Protein AF-A0A525IG00-F1 (afdb_monomer_lite)

Structure (mmCIF, N/CA/C/O backbone):
data_AF-A0A525IG00-F1
#
_entry.id   AF-A0A525IG00-F1
#
loop_
_atom_site.group_PDB
_atom_site.id
_atom_site.type_symbol
_atom_site.label_atom_id
_atom_site.label_alt_id
_atom_site.label_comp_id
_atom_site.label_asym_id
_atom_site.label_entity_id
_atom_site.label_seq_id
_atom_site.pdbx_PDB_ins_code
_atom_site.Cartn_x
_atom_site.Cartn_y
_atom_site.Cartn_z
_atom_site.occupancy
_atom_site.B_iso_or_equiv
_atom_site.auth_seq_id
_atom_site.auth_comp_id
_atom_site.auth_asym_id
_atom_site.auth_atom_id
_atom_site.pdbx_PDB_model_num
ATOM 1 N N . ARG A 1 1 ? 21.709 -0.856 -0.506 1.00 77.81 1 ARG A N 1
ATOM 2 C CA . ARG A 1 1 ? 22.841 -1.807 -0.427 1.00 77.81 1 ARG A CA 1
ATOM 3 C C . ARG A 1 1 ? 22.412 -3.008 0.405 1.00 77.81 1 ARG A C 1
ATOM 5 O O . ARG A 1 1 ? 21.812 -2.797 1.457 1.00 77.81 1 ARG A O 1
ATOM 12 N N . TRP A 1 2 ? 22.664 -4.210 -0.100 1.00 82.62 2 TRP A N 1
ATOM 13 C CA . TRP A 1 2 ? 22.421 -5.471 0.600 1.00 82.62 2 TRP A CA 1
ATOM 14 C C . TRP A 1 2 ? 23.713 -5.940 1.268 1.00 82.62 2 TRP A C 1
ATOM 16 O O . TRP A 1 2 ? 24.804 -5.666 0.761 1.00 82.62 2 TRP A O 1
ATOM 26 N N . VAL A 1 3 ? 23.576 -6.544 2.442 1.00 88.00 3 VAL A N 1
ATOM 27 C CA . VAL A 1 3 ? 24.644 -7.225 3.169 1.00 88.00 3 VAL A CA 1
ATOM 28 C C . VAL A 1 3 ? 24.159 -8.640 3.399 1.00 88.00 3 VAL A C 1
ATOM 30 O O . VAL A 1 3 ? 23.176 -8.841 4.111 1.00 88.00 3 VAL A O 1
ATOM 33 N N . ASP A 1 4 ? 24.854 -9.589 2.792 1.00 90.00 4 ASP A N 1
ATOM 34 C CA . ASP A 1 4 ? 24.492 -10.995 2.841 1.00 90.00 4 ASP A CA 1
ATOM 35 C C . ASP A 1 4 ? 25.505 -11.742 3.711 1.00 90.00 4 ASP A C 1
ATOM 37 O O . ASP A 1 4 ? 26.720 -11.587 3.562 1.00 90.00 4 ASP A O 1
ATOM 41 N N . TRP A 1 5 ? 25.001 -12.530 4.653 1.00 86.62 5 TRP A N 1
ATOM 42 C CA . TRP A 1 5 ? 25.792 -13.378 5.532 1.00 86.62 5 TRP A CA 1
ATOM 43 C C . TRP A 1 5 ? 25.101 -14.734 5.676 1.00 86.62 5 TRP A C 1
ATOM 45 O O . TRP A 1 5 ? 24.142 -14.896 6.434 1.00 86.62 5 TRP A O 1
ATOM 55 N N . GLY A 1 6 ? 25.568 -15.717 4.902 1.00 86.44 6 GLY A N 1
ATOM 56 C CA . GLY A 1 6 ? 24.938 -17.036 4.835 1.00 86.44 6 GLY A CA 1
ATOM 57 C C . GLY A 1 6 ? 23.471 -16.938 4.377 1.00 86.44 6 GLY A C 1
ATOM 58 O O . GLY A 1 6 ? 23.219 -16.344 3.331 1.00 86.44 6 GLY A O 1
ATOM 59 N N . PRO A 1 7 ? 22.491 -17.486 5.124 1.00 86.69 7 PRO A N 1
ATOM 60 C CA . PRO A 1 7 ? 21.072 -17.407 4.764 1.00 86.69 7 PRO A CA 1
ATOM 61 C C . PRO A 1 7 ? 20.426 -16.043 5.076 1.00 86.69 7 PRO A C 1
ATOM 63 O O . PRO A 1 7 ? 19.232 -15.865 4.837 1.00 86.69 7 PRO A O 1
ATOM 66 N N . PHE A 1 8 ? 21.171 -15.090 5.643 1.00 83.44 8 PHE A N 1
ATOM 67 C CA . PHE A 1 8 ? 20.646 -13.787 6.040 1.00 83.44 8 PHE A CA 1
ATOM 68 C C . PHE A 1 8 ? 21.023 -12.716 5.021 1.00 83.44 8 PHE A C 1
ATOM 70 O O . PHE A 1 8 ? 22.202 -12.460 4.804 1.00 83.44 8 PHE A O 1
ATOM 77 N N . ALA A 1 9 ? 20.020 -12.048 4.454 1.00 81.56 9 ALA A N 1
ATOM 78 C CA . ALA A 1 9 ? 20.190 -10.905 3.564 1.00 81.56 9 ALA A CA 1
ATOM 79 C C . ALA A 1 9 ? 19.566 -9.662 4.208 1.00 81.56 9 ALA A C 1
ATOM 81 O O . ALA A 1 9 ? 18.352 -9.596 4.429 1.00 81.56 9 ALA A O 1
ATOM 82 N N . LEU A 1 10 ? 20.393 -8.670 4.540 1.00 82.50 10 LEU A N 1
ATOM 83 C CA . LEU A 1 10 ? 19.970 -7.437 5.198 1.00 82.50 10 LEU A CA 1
ATOM 84 C C . LEU A 1 10 ? 20.096 -6.249 4.251 1.00 82.50 10 LEU A C 1
ATOM 86 O O . LEU A 1 10 ? 21.175 -5.884 3.788 1.00 82.50 10 LEU A O 1
ATOM 90 N N . GLN A 1 11 ? 18.976 -5.577 4.010 1.00 85.50 11 GLN A N 1
ATOM 91 C CA . GLN A 1 11 ? 18.962 -4.334 3.255 1.00 85.50 11 GLN A CA 1
ATOM 92 C C . GLN A 1 11 ? 19.212 -3.153 4.203 1.00 85.50 11 GLN A C 1
ATOM 94 O O . GLN A 1 11 ? 18.344 -2.793 4.997 1.00 85.50 11 GLN A O 1
ATOM 99 N N . LEU A 1 12 ? 20.380 -2.515 4.088 1.00 82.94 12 LEU A N 1
ATOM 100 C CA . LEU A 1 12 ? 20.854 -1.466 5.010 1.00 82.94 12 LEU A CA 1
ATOM 101 C C . LEU A 1 12 ? 19.940 -0.234 5.117 1.00 82.94 12 LEU A C 1
ATOM 103 O O . LEU A 1 12 ? 19.994 0.482 6.109 1.00 82.94 12 LEU A O 1
ATOM 107 N N . SER A 1 13 ? 19.094 0.029 4.121 1.00 81.38 13 SER A N 1
ATOM 108 C CA . SER A 1 13 ? 18.132 1.136 4.174 1.00 81.38 13 SER A CA 1
ATOM 109 C C . SER A 1 13 ? 16.912 0.843 5.059 1.00 81.38 13 SER A C 1
ATOM 111 O O . SER A 1 13 ? 16.229 1.773 5.485 1.00 81.38 13 SER A O 1
ATOM 113 N N . ARG A 1 14 ? 16.617 -0.431 5.351 1.00 83.00 14 ARG A N 1
ATOM 114 C CA . ARG A 1 14 ? 15.398 -0.832 6.070 1.00 83.00 14 ARG A CA 1
ATOM 115 C C . ARG A 1 14 ? 15.391 -0.480 7.559 1.00 83.00 14 ARG A C 1
ATOM 117 O O . ARG A 1 14 ? 14.346 -0.023 8.007 1.00 83.00 14 ARG A O 1
ATOM 124 N N . PRO A 1 15 ? 16.486 -0.622 8.333 1.00 87.38 15 PRO A N 1
ATOM 125 C CA . PRO A 1 15 ? 16.476 -0.266 9.752 1.00 87.38 15 PRO A CA 1
ATOM 126 C C . PRO A 1 15 ? 16.074 1.190 10.005 1.00 87.38 15 PRO A C 1
ATOM 128 O O . PRO A 1 15 ? 15.219 1.447 10.847 1.00 87.38 15 PRO A O 1
ATOM 131 N N . ALA A 1 16 ? 16.622 2.133 9.230 1.00 87.19 16 ALA A N 1
ATOM 132 C CA . ALA A 1 16 ? 16.265 3.548 9.336 1.00 87.19 16 ALA A CA 1
ATOM 133 C C . ALA A 1 16 ? 14.784 3.789 8.998 1.00 87.19 16 ALA A C 1
ATOM 135 O O . ALA A 1 16 ? 14.086 4.505 9.713 1.00 87.19 16 ALA A O 1
ATOM 136 N N . LEU A 1 17 ? 14.285 3.136 7.944 1.00 85.44 17 LEU A N 1
ATOM 137 C CA . LEU A 1 17 ? 12.879 3.206 7.556 1.00 85.44 17 LEU A CA 1
ATOM 138 C C . LEU A 1 17 ? 11.951 2.632 8.643 1.00 85.44 17 LEU A C 1
ATOM 140 O O . LEU A 1 17 ? 10.925 3.231 8.959 1.00 85.44 17 LEU A O 1
ATOM 144 N N . TYR A 1 18 ? 12.315 1.505 9.256 1.00 89.31 18 TYR A N 1
ATOM 145 C CA . TYR A 1 18 ? 11.557 0.911 10.358 1.00 89.31 18 TYR A CA 1
ATOM 146 C C . TYR A 1 18 ? 11.573 1.785 11.608 1.00 89.31 18 TYR A C 1
ATOM 148 O O . TYR A 1 18 ? 10.525 1.952 12.227 1.00 89.31 18 TYR A O 1
ATOM 156 N N . ALA A 1 19 ? 12.714 2.388 11.950 1.00 91.00 19 ALA A N 1
ATOM 157 C CA . ALA A 1 19 ? 12.805 3.332 13.059 1.00 91.00 19 ALA A CA 1
ATOM 158 C C . ALA A 1 19 ? 11.894 4.551 12.837 1.00 91.00 19 ALA A C 1
ATOM 160 O O . ALA A 1 19 ? 11.178 4.951 13.754 1.00 91.00 19 ALA A O 1
ATOM 161 N N . LEU A 1 20 ? 11.853 5.089 11.612 1.00 91.81 20 LEU A N 1
ATOM 162 C CA . LEU A 1 20 ? 10.950 6.182 11.246 1.00 91.81 20 LEU A CA 1
ATOM 163 C C . LEU A 1 20 ? 9.477 5.783 11.415 1.00 91.81 20 LEU A C 1
ATOM 165 O O . LEU A 1 20 ? 8.716 6.516 12.047 1.00 91.81 20 LEU A O 1
ATOM 169 N N . TYR A 1 21 ? 9.069 4.623 10.891 1.00 89.56 21 TYR A N 1
ATOM 170 C CA . TYR A 1 21 ? 7.688 4.149 11.032 1.00 89.56 21 TYR A CA 1
ATOM 171 C C . TYR A 1 21 ? 7.315 3.836 12.481 1.00 89.56 21 TYR A C 1
ATOM 173 O O . TYR A 1 21 ? 6.203 4.148 12.905 1.00 89.56 21 TYR A O 1
ATOM 181 N N . TYR A 1 22 ? 8.241 3.266 13.249 1.00 92.12 22 TYR A N 1
ATOM 182 C CA . TYR A 1 22 ? 8.048 3.012 14.671 1.00 92.12 22 TYR A CA 1
ATOM 183 C C . TYR A 1 22 ? 7.868 4.320 15.447 1.00 92.12 22 TYR A C 1
ATOM 185 O O . TYR A 1 22 ? 6.906 4.456 16.200 1.00 92.12 22 TYR A O 1
ATOM 193 N N . GLY A 1 23 ? 8.726 5.314 15.202 1.00 93.62 23 GLY A N 1
ATOM 194 C CA . GLY A 1 23 ? 8.607 6.646 15.794 1.00 93.62 23 GLY A CA 1
ATOM 195 C C . GLY A 1 23 ? 7.290 7.332 15.429 1.00 93.62 23 GLY A C 1
ATOM 196 O O . GLY A 1 23 ? 6.594 7.832 16.310 1.00 93.62 23 GLY A O 1
ATOM 197 N N . ALA A 1 24 ? 6.887 7.282 14.156 1.00 89.44 24 ALA A N 1
ATOM 198 C CA . ALA A 1 24 ? 5.587 7.795 13.723 1.00 89.44 24 ALA A CA 1
ATOM 199 C C . ALA A 1 24 ? 4.426 7.094 14.453 1.00 89.44 24 ALA A C 1
ATOM 201 O O . ALA A 1 24 ? 3.493 7.756 14.910 1.00 89.44 24 ALA A O 1
ATOM 202 N N . GLY A 1 25 ? 4.510 5.772 14.623 1.00 89.12 25 GLY A N 1
ATOM 203 C CA . GLY A 1 25 ? 3.556 4.987 15.404 1.00 89.12 25 GLY A CA 1
ATOM 204 C C . GLY A 1 25 ? 3.505 5.399 16.877 1.00 89.12 25 GLY A C 1
ATOM 205 O O . GLY A 1 25 ? 2.412 5.557 17.416 1.00 89.12 25 GLY A O 1
ATOM 206 N N . LEU A 1 26 ? 4.656 5.647 17.512 1.00 92.06 26 LEU A N 1
ATOM 207 C CA . LEU A 1 26 ? 4.729 6.154 18.886 1.00 92.06 26 LEU A CA 1
ATOM 208 C C . LEU A 1 26 ? 4.086 7.535 19.022 1.00 92.06 26 LEU A C 1
ATOM 210 O O . LEU A 1 26 ? 3.311 7.746 19.950 1.00 92.06 26 LEU A O 1
ATOM 214 N N . CYS A 1 27 ? 4.352 8.461 18.095 1.00 90.12 27 CYS A N 1
ATOM 215 C CA . CYS A 1 27 ? 3.731 9.787 18.105 1.00 90.12 27 CYS A CA 1
ATOM 216 C C . CYS A 1 27 ? 2.204 9.696 17.986 1.00 90.12 27 CYS A C 1
ATOM 218 O O . CYS A 1 27 ? 1.482 10.360 18.728 1.00 90.12 27 CYS A O 1
ATOM 220 N N . VAL A 1 28 ? 1.706 8.849 17.081 1.00 89.00 28 VAL A N 1
ATOM 221 C CA . VAL A 1 28 ? 0.266 8.600 16.929 1.00 89.00 28 VAL A CA 1
ATOM 222 C C . VAL A 1 28 ? -0.315 7.952 18.191 1.00 89.00 28 VAL A C 1
ATOM 224 O O . VAL A 1 28 ? -1.372 8.369 18.663 1.00 89.00 28 VAL A O 1
ATOM 227 N N . GLY A 1 29 ? 0.384 6.974 18.770 1.00 87.75 29 GLY A N 1
ATOM 228 C CA . GLY A 1 29 ? -0.024 6.289 19.996 1.00 87.75 29 GLY A CA 1
ATOM 229 C C . GLY A 1 29 ? -0.055 7.202 21.224 1.00 87.75 29 GLY A C 1
ATOM 230 O O . GLY A 1 29 ? -0.975 7.092 22.028 1.00 87.75 29 GLY A O 1
ATOM 231 N N . ALA A 1 30 ? 0.891 8.139 21.336 1.00 90.44 30 ALA A N 1
ATOM 232 C CA . ALA A 1 30 ? 0.973 9.097 22.439 1.00 90.44 30 ALA A CA 1
ATOM 233 C C . ALA A 1 30 ? -0.190 10.103 22.447 1.00 90.44 30 ALA A C 1
ATOM 235 O O . ALA A 1 30 ? -0.641 10.507 23.515 1.00 90.44 30 ALA A O 1
ATOM 236 N N . VAL A 1 31 ? -0.693 10.492 21.269 1.00 89.00 31 VAL A N 1
ATOM 237 C CA . VAL A 1 31 ? -1.882 11.358 21.139 1.00 89.00 31 VAL A CA 1
ATOM 238 C C . VAL A 1 31 ? -3.181 10.575 21.381 1.00 89.00 31 VAL A C 1
ATOM 240 O O . VAL A 1 31 ? -4.165 11.148 21.847 1.00 89.00 31 VAL A O 1
ATOM 243 N N . GLY A 1 32 ? -3.181 9.271 21.093 1.00 85.19 32 GLY A N 1
ATOM 244 C CA . GLY A 1 32 ? -4.310 8.364 21.292 1.00 85.19 32 GLY A CA 1
ATOM 245 C C . GLY A 1 32 ? -5.070 8.035 20.003 1.00 85.19 32 GLY A C 1
ATOM 246 O O . GLY A 1 32 ? -5.244 8.865 19.106 1.00 85.19 32 GLY A O 1
ATOM 247 N N . LEU A 1 33 ? -5.551 6.791 19.908 1.00 81.62 33 LEU A N 1
ATOM 248 C CA . LEU A 1 33 ? -6.350 6.325 18.772 1.00 81.62 33 LEU A CA 1
ATOM 249 C C . LEU A 1 33 ? -7.709 7.041 18.753 1.00 81.62 33 LEU A C 1
ATOM 251 O O . LEU A 1 33 ? -8.422 7.059 19.752 1.00 81.62 33 LEU A O 1
ATOM 255 N N . GLY A 1 34 ? -8.066 7.635 17.611 1.00 80.56 34 GLY A N 1
ATOM 256 C CA . GLY A 1 34 ? -9.288 8.437 17.460 1.00 80.56 34 GLY A CA 1
ATOM 257 C C . GLY A 1 34 ? -9.126 9.925 17.796 1.00 80.56 34 GLY A C 1
ATOM 258 O O . GLY A 1 34 ? -10.083 10.683 17.652 1.00 80.56 34 GLY A O 1
ATOM 259 N N . ALA A 1 35 ? -7.926 10.363 18.185 1.00 82.75 35 ALA A N 1
ATOM 260 C CA . ALA A 1 35 ? -7.594 11.766 18.412 1.00 82.75 35 ALA A CA 1
ATOM 261 C C . ALA A 1 35 ? -6.592 12.295 17.368 1.00 82.75 35 ALA A C 1
ATOM 263 O O . ALA A 1 35 ? -6.008 11.546 16.578 1.00 82.75 35 ALA A O 1
ATOM 264 N N . GLY A 1 36 ? -6.416 13.620 17.339 1.00 86.06 36 GLY A N 1
ATOM 265 C CA . GLY A 1 36 ? -5.462 14.298 16.459 1.00 86.06 36 GLY A CA 1
ATOM 266 C C . GLY A 1 36 ? -5.632 13.923 14.984 1.00 86.06 36 GLY A C 1
ATOM 267 O O . GLY A 1 36 ? -6.681 14.157 14.383 1.00 86.06 36 GLY A O 1
ATOM 268 N N . PHE A 1 37 ? -4.583 13.337 14.402 1.00 84.81 37 PHE A N 1
ATOM 269 C CA . PHE A 1 37 ? -4.548 12.927 12.996 1.00 84.81 37 PHE A CA 1
ATOM 270 C C . PHE A 1 37 ? -5.542 11.804 12.656 1.00 84.81 37 PHE A C 1
ATOM 272 O O . PHE A 1 37 ? -6.089 11.786 11.555 1.00 84.81 37 PHE A O 1
ATOM 279 N N . LEU A 1 38 ? -5.810 10.897 13.604 1.00 88.25 38 LEU A N 1
ATOM 280 C CA . LEU A 1 38 ? -6.727 9.765 13.433 1.00 88.25 38 LEU A CA 1
ATOM 281 C C . LEU A 1 38 ? -8.157 10.075 13.888 1.00 88.25 38 LEU A C 1
ATOM 283 O O . LEU A 1 38 ? -8.959 9.158 14.042 1.00 88.25 38 LEU A O 1
ATOM 287 N N . ASN A 1 39 ? -8.492 11.346 14.113 1.00 89.50 39 ASN A N 1
ATOM 288 C CA . ASN A 1 39 ? -9.848 11.732 14.472 1.00 89.50 39 ASN A CA 1
ATOM 289 C C . ASN A 1 39 ? -10.811 11.535 13.276 1.00 89.50 39 ASN A C 1
ATOM 291 O O . ASN A 1 39 ? -10.632 12.201 12.248 1.00 89.50 39 ASN A O 1
ATOM 295 N N . PRO A 1 40 ? -11.862 10.695 13.396 1.00 87.44 40 PRO A N 1
ATOM 296 C CA . PRO A 1 40 ? -12.860 10.485 12.341 1.00 87.44 40 PRO A CA 1
ATOM 297 C C . PRO A 1 40 ? -13.623 11.748 11.917 1.00 87.44 40 PRO A C 1
ATOM 299 O O . PRO A 1 40 ? -14.099 11.831 10.783 1.00 87.44 40 PRO A O 1
ATOM 302 N N . THR A 1 41 ? -13.740 12.738 12.807 1.00 87.94 41 THR A N 1
ATOM 303 C CA . THR A 1 41 ? -14.369 14.041 12.528 1.00 87.94 41 THR A CA 1
ATOM 304 C C . THR A 1 41 ? -13.346 15.134 12.209 1.00 87.94 41 THR A C 1
ATOM 306 O O . THR A 1 41 ? -13.706 16.291 12.022 1.00 87.94 41 THR A O 1
ATOM 309 N N . GLY A 1 42 ? -12.058 14.787 12.128 1.00 88.25 42 GLY A N 1
ATOM 310 C CA . GLY A 1 42 ? -10.983 15.731 11.850 1.00 88.25 42 GLY A CA 1
ATOM 311 C C . GLY A 1 42 ? -10.847 16.102 10.368 1.00 88.25 42 GLY A C 1
ATOM 312 O O . GLY A 1 42 ? -11.309 15.405 9.461 1.00 88.25 42 GLY A O 1
ATOM 313 N N . ARG A 1 43 ? -10.078 17.169 10.107 1.00 87.75 43 ARG A N 1
ATOM 314 C CA . ARG A 1 43 ? -9.791 17.691 8.751 1.00 87.75 43 ARG A CA 1
ATOM 315 C C . ARG A 1 43 ? -9.196 16.642 7.807 1.00 87.75 43 ARG A C 1
ATOM 317 O O . ARG A 1 43 ? -9.321 16.768 6.589 1.00 87.75 43 ARG A O 1
ATOM 324 N N . PHE A 1 44 ? -8.506 15.637 8.351 1.00 88.88 44 PHE A N 1
ATOM 325 C CA . PHE A 1 44 ? -7.914 14.559 7.567 1.00 88.88 44 PHE A CA 1
ATOM 326 C C . PHE A 1 44 ? -8.985 13.651 6.946 1.00 88.88 44 PHE A C 1
ATOM 328 O O . PHE A 1 44 ? -8.895 13.354 5.756 1.00 88.88 44 PHE A O 1
ATOM 335 N N . ALA A 1 45 ? -10.029 13.291 7.699 1.00 90.31 45 ALA A N 1
ATOM 336 C CA . ALA A 1 45 ? -11.166 12.509 7.209 1.00 90.31 45 ALA A CA 1
ATOM 337 C C . ALA A 1 45 ? -12.076 13.329 6.275 1.00 90.31 45 ALA A C 1
ATOM 339 O O . ALA A 1 45 ? -12.568 12.828 5.266 1.00 90.31 45 ALA A O 1
ATOM 340 N N . GLU A 1 46 ? -12.274 14.621 6.550 1.00 90.75 46 GLU A N 1
ATOM 341 C CA . GLU A 1 46 ? -13.075 15.500 5.683 1.00 90.75 46 GLU A CA 1
ATOM 342 C C . GLU A 1 46 ? -12.467 15.667 4.284 1.00 90.75 46 GLU A C 1
ATOM 344 O O . GLU A 1 46 ? -13.180 15.723 3.279 1.00 90.75 46 GLU A O 1
ATOM 349 N N . ARG A 1 47 ? -11.133 15.711 4.201 1.00 93.06 47 ARG A N 1
ATOM 350 C CA . ARG A 1 47 ? -10.384 15.900 2.951 1.00 93.06 47 ARG A CA 1
ATOM 351 C C . ARG A 1 47 ? -10.111 14.599 2.196 1.00 93.06 47 ARG A C 1
ATOM 353 O O . ARG A 1 47 ? -9.271 14.607 1.298 1.00 93.06 47 ARG A O 1
ATOM 360 N N . TRP A 1 48 ? -10.832 13.516 2.489 1.00 94.00 48 TRP A N 1
ATOM 361 C CA . TRP A 1 48 ? -10.645 12.212 1.841 1.00 94.00 48 TRP A CA 1
ATOM 362 C C . TRP A 1 48 ? -10.619 12.285 0.312 1.00 94.00 48 TRP A C 1
ATOM 364 O O . TRP A 1 48 ? -9.774 11.649 -0.308 1.00 94.00 48 TRP A O 1
ATOM 374 N N . LYS A 1 49 ? -11.459 13.130 -0.306 1.00 95.88 49 LYS A N 1
ATOM 375 C CA . LYS A 1 49 ? -11.464 13.326 -1.767 1.00 95.88 49 LYS A CA 1
ATOM 376 C C . LYS A 1 49 ? -10.124 13.837 -2.287 1.00 95.88 49 LYS A C 1
ATOM 378 O O . LYS A 1 49 ? -9.663 13.380 -3.324 1.00 95.88 49 LYS A O 1
ATOM 383 N N . ARG A 1 50 ? -9.499 14.780 -1.570 1.00 95.62 50 ARG A N 1
ATOM 384 C CA . ARG A 1 50 ? -8.190 15.329 -1.948 1.00 95.62 50 ARG A CA 1
ATOM 385 C C . ARG A 1 50 ? -7.113 14.264 -1.809 1.00 95.62 50 ARG A C 1
ATOM 387 O O . ARG A 1 50 ? -6.334 14.103 -2.732 1.00 95.62 50 ARG A O 1
ATOM 394 N N . TRP A 1 51 ? -7.118 13.499 -0.718 1.0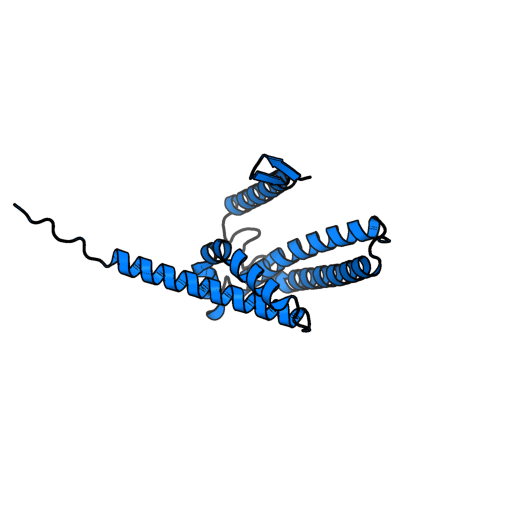0 95.00 51 TRP A N 1
ATOM 395 C CA . TRP A 1 51 ? -6.156 12.411 -0.527 1.00 95.00 51 TRP A CA 1
ATOM 396 C C . TRP A 1 51 ? -6.312 11.294 -1.559 1.00 95.00 51 TRP A C 1
ATOM 398 O O . TRP A 1 51 ? -5.311 10.835 -2.097 1.00 95.00 51 TRP A O 1
ATOM 408 N N . MET A 1 52 ? -7.547 10.912 -1.898 1.00 96.06 52 MET A N 1
ATOM 409 C CA . MET A 1 52 ? -7.827 9.986 -3.000 1.00 96.06 52 MET A CA 1
ATOM 410 C C . MET A 1 52 ? -7.339 10.538 -4.336 1.00 96.06 52 MET A C 1
ATOM 412 O O . MET A 1 52 ? -6.644 9.834 -5.056 1.00 96.06 52 MET A O 1
ATOM 416 N N . ALA A 1 53 ? -7.636 11.803 -4.646 1.00 96.38 53 ALA A N 1
ATOM 417 C CA . ALA A 1 53 ? -7.162 12.432 -5.873 1.00 96.38 53 ALA A CA 1
ATOM 418 C C . ALA A 1 53 ? -5.628 12.455 -5.933 1.00 96.38 53 ALA A C 1
ATOM 420 O O . ALA A 1 53 ? -5.058 12.075 -6.949 1.00 96.38 53 ALA A O 1
ATOM 421 N N . THR A 1 54 ? -4.947 12.823 -4.844 1.00 95.94 54 THR A N 1
ATOM 422 C CA . THR A 1 54 ? -3.481 12.785 -4.762 1.00 95.94 54 THR A CA 1
ATOM 423 C C . THR A 1 54 ? -2.943 11.366 -4.939 1.00 95.94 54 THR A C 1
ATOM 425 O O . THR A 1 54 ? -1.977 11.192 -5.677 1.00 95.94 54 THR A O 1
ATOM 428 N N . ALA A 1 55 ? -3.573 10.356 -4.332 1.00 96.31 55 ALA A N 1
ATOM 429 C CA . ALA A 1 55 ? -3.193 8.955 -4.500 1.00 96.31 55 ALA A CA 1
ATOM 430 C C . ALA A 1 55 ? -3.324 8.499 -5.957 1.00 96.31 55 ALA A C 1
ATOM 432 O O . ALA A 1 55 ? -2.370 7.980 -6.535 1.00 96.31 55 ALA A O 1
ATOM 433 N N . THR A 1 56 ? -4.476 8.756 -6.579 1.00 96.19 56 THR A N 1
ATOM 434 C CA . THR A 1 56 ? -4.732 8.399 -7.977 1.00 96.19 56 THR A CA 1
ATOM 435 C C . THR A 1 56 ? -3.789 9.133 -8.926 1.00 96.19 56 THR A C 1
ATOM 437 O O . THR A 1 56 ? -3.188 8.495 -9.784 1.00 96.19 56 THR A O 1
ATOM 440 N N . LEU A 1 57 ? -3.602 10.445 -8.762 1.00 97.31 57 LEU A N 1
ATOM 441 C CA . LEU A 1 57 ? -2.716 11.238 -9.618 1.00 97.31 57 LEU A CA 1
ATOM 442 C C . LEU A 1 57 ? -1.256 10.799 -9.486 1.00 97.31 57 LEU A C 1
ATOM 444 O O . LEU A 1 57 ? -0.573 10.663 -10.499 1.00 97.31 57 LEU A O 1
ATOM 448 N N . SER A 1 58 ? -0.789 10.528 -8.265 1.00 96.94 58 SER A N 1
ATOM 449 C CA . SER A 1 58 ? 0.583 10.059 -8.031 1.00 96.94 58 SER A CA 1
ATOM 450 C C . SER A 1 58 ? 0.792 8.670 -8.630 1.00 96.94 58 SER A C 1
ATOM 452 O O . SER A 1 58 ? 1.813 8.425 -9.266 1.00 96.94 58 SER A O 1
ATOM 454 N N . PHE A 1 59 ? -0.196 7.781 -8.499 1.00 95.69 59 PHE A N 1
ATOM 455 C CA . PHE A 1 59 ? -0.149 6.445 -9.086 1.00 95.69 59 PHE A CA 1
ATOM 456 C C . PHE A 1 59 ? -0.157 6.475 -10.620 1.00 95.69 59 PHE A C 1
ATOM 458 O O . PHE A 1 59 ? 0.666 5.813 -11.245 1.00 95.69 59 PHE A O 1
ATOM 465 N N . VAL A 1 60 ? -1.026 7.281 -11.241 1.00 96.25 60 VAL A N 1
ATOM 466 C CA . VAL A 1 60 ? -1.057 7.455 -12.706 1.00 96.25 60 VAL A CA 1
ATOM 467 C C . VAL A 1 60 ? 0.245 8.077 -13.213 1.00 96.25 60 VAL A C 1
ATOM 469 O O . VAL A 1 60 ? 0.787 7.622 -14.217 1.00 96.25 60 VAL A O 1
ATOM 472 N N . SER A 1 61 ? 0.784 9.067 -12.495 1.00 96.56 61 SER A N 1
ATOM 473 C CA . SER A 1 61 ? 2.083 9.671 -12.819 1.00 96.56 61 SER A CA 1
ATOM 474 C C . SER A 1 61 ? 3.204 8.635 -12.767 1.00 96.56 61 SER A C 1
ATOM 476 O O . SER A 1 61 ? 4.002 8.546 -13.697 1.00 96.56 61 SER A O 1
ATOM 478 N N . TRP A 1 62 ? 3.232 7.805 -11.720 1.00 97.50 62 TRP A N 1
ATOM 479 C CA . TRP A 1 62 ? 4.192 6.713 -11.605 1.00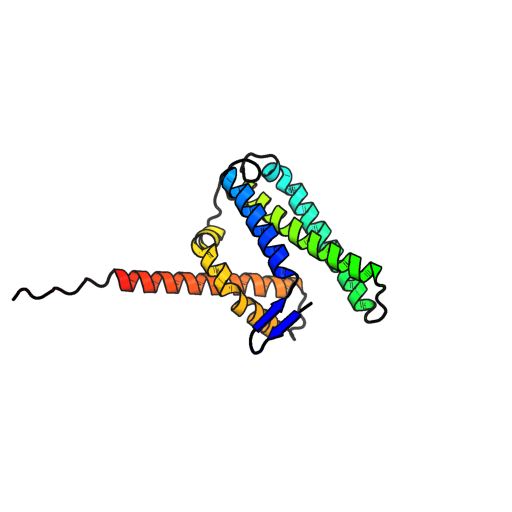 97.50 62 TRP A CA 1
ATOM 480 C C . TRP A 1 62 ? 4.041 5.691 -12.738 1.00 97.50 62 TRP A C 1
ATOM 482 O O . TRP A 1 62 ? 5.044 5.323 -13.338 1.00 97.50 62 TRP A O 1
ATOM 492 N N . LEU A 1 63 ? 2.816 5.286 -13.098 1.00 94.94 63 LEU A N 1
ATOM 493 C CA . LEU A 1 63 ? 2.583 4.381 -14.230 1.00 94.94 63 LEU A CA 1
ATOM 494 C C . LEU A 1 63 ? 3.116 4.956 -15.548 1.00 94.94 63 LEU A C 1
ATOM 496 O O . LEU A 1 63 ? 3.755 4.236 -16.312 1.00 94.94 63 LEU A O 1
ATOM 500 N N . GLY A 1 64 ? 2.883 6.246 -15.803 1.00 95.81 64 GLY A N 1
ATOM 501 C CA . GLY A 1 64 ? 3.399 6.926 -16.992 1.00 95.81 64 GLY A CA 1
ATOM 502 C C . GLY A 1 64 ? 4.928 6.975 -17.021 1.00 95.81 64 GLY A C 1
ATOM 503 O O . GLY A 1 64 ? 5.536 6.630 -18.033 1.00 95.81 64 GLY A O 1
ATOM 504 N N . LEU A 1 65 ? 5.554 7.339 -15.898 1.00 96.75 65 LEU A N 1
ATOM 505 C CA . LEU A 1 65 ? 7.014 7.389 -15.768 1.00 96.75 65 LEU A CA 1
ATOM 506 C C . LEU A 1 65 ? 7.654 5.999 -15.876 1.00 96.75 65 LEU A C 1
ATOM 508 O O . LEU A 1 65 ? 8.673 5.850 -16.545 1.00 96.75 65 LEU A O 1
ATOM 512 N N . MET A 1 66 ? 7.041 4.974 -15.281 1.00 95.88 66 MET A N 1
ATOM 513 C CA . MET A 1 66 ? 7.476 3.584 -15.434 1.00 95.88 66 MET A CA 1
ATOM 514 C C . MET A 1 66 ? 7.354 3.119 -16.881 1.00 95.88 66 MET A C 1
ATOM 516 O O . MET A 1 66 ? 8.275 2.491 -17.390 1.00 95.88 66 MET A O 1
ATOM 520 N N . GLY A 1 67 ? 6.252 3.445 -17.561 1.00 94.94 67 GLY A N 1
ATOM 521 C CA . GLY A 1 67 ? 6.081 3.141 -18.981 1.00 94.94 67 GLY A CA 1
ATOM 522 C C . GLY A 1 67 ? 7.167 3.787 -19.843 1.00 94.94 67 GLY A C 1
ATOM 523 O O . GLY A 1 67 ? 7.739 3.123 -20.705 1.00 94.94 67 GLY A O 1
ATOM 524 N N . LEU A 1 68 ? 7.510 5.048 -19.558 1.00 95.38 68 LEU A N 1
ATOM 525 C CA . LEU A 1 68 ? 8.619 5.744 -20.211 1.00 95.38 68 LEU A CA 1
ATOM 526 C C . LEU A 1 68 ? 9.965 5.063 -19.929 1.00 95.38 68 LEU A C 1
ATOM 528 O O . LEU A 1 68 ? 10.726 4.824 -20.859 1.00 95.38 68 LEU A O 1
ATOM 532 N N . MET A 1 69 ? 10.252 4.716 -18.673 1.00 95.56 69 MET A N 1
ATOM 533 C CA . MET A 1 69 ? 11.495 4.038 -18.293 1.00 95.56 69 MET A CA 1
ATOM 534 C C . MET A 1 69 ? 11.631 2.667 -18.966 1.00 95.56 69 MET A C 1
ATOM 536 O O . MET A 1 69 ? 12.690 2.342 -19.491 1.00 95.56 69 MET A O 1
ATOM 540 N N . VAL A 1 70 ? 10.552 1.881 -19.019 1.00 94.94 70 VAL A N 1
ATOM 541 C CA . VAL A 1 70 ? 10.533 0.593 -19.731 1.00 94.94 70 VAL A CA 1
ATOM 542 C C . VAL A 1 70 ? 10.772 0.788 -21.229 1.00 94.94 70 VAL A C 1
ATOM 544 O O . VAL A 1 70 ? 11.499 0.005 -21.832 1.00 94.94 70 VAL A O 1
ATOM 547 N N . HIS A 1 71 ? 10.196 1.833 -21.830 1.00 95.12 71 HIS A N 1
ATOM 548 C CA . HIS A 1 71 ? 10.398 2.141 -23.245 1.00 95.12 71 HIS A CA 1
ATOM 549 C C . HIS A 1 71 ? 11.840 2.569 -23.564 1.00 95.12 71 HIS A C 1
ATOM 551 O O . HIS A 1 71 ? 12.382 2.171 -24.591 1.00 95.12 71 HIS A O 1
ATOM 557 N N . LEU A 1 72 ? 12.462 3.363 -22.687 1.00 94.56 72 LEU A N 1
ATOM 558 C CA . LEU A 1 72 ? 13.845 3.826 -22.841 1.00 94.56 72 LEU A CA 1
ATOM 559 C C . LEU A 1 72 ? 14.879 2.732 -22.521 1.00 94.56 72 LEU A C 1
ATOM 561 O O . LEU A 1 72 ? 15.985 2.763 -23.060 1.00 94.56 72 LEU A O 1
ATOM 565 N N . GLY A 1 73 ? 14.541 1.774 -21.652 1.00 94.56 73 GLY A N 1
ATOM 566 C CA . GLY A 1 73 ? 15.430 0.682 -21.255 1.00 94.56 73 GLY A CA 1
ATOM 567 C C . GLY A 1 73 ? 16.754 1.195 -20.681 1.00 94.56 73 GLY A C 1
ATOM 568 O O . GLY A 1 73 ? 16.778 2.132 -19.882 1.00 94.56 73 GLY A O 1
ATOM 569 N N . GLU A 1 74 ? 17.866 0.615 -21.137 1.00 92.50 74 GLU A N 1
ATOM 570 C CA . GLU A 1 74 ? 19.233 0.995 -20.737 1.00 92.50 74 GLU A CA 1
ATOM 571 C C . GLU A 1 74 ? 19.584 2.460 -21.059 1.00 92.50 74 GLU A C 1
ATOM 573 O O . GLU A 1 74 ? 20.490 3.031 -20.457 1.00 92.50 74 GLU A O 1
ATOM 578 N N . ALA A 1 75 ? 18.858 3.108 -21.980 1.00 93.81 75 ALA A N 1
ATOM 579 C CA . ALA A 1 75 ? 19.070 4.513 -22.326 1.00 93.81 75 ALA A CA 1
ATOM 580 C C . ALA A 1 75 ? 18.378 5.492 -21.358 1.00 93.81 75 ALA A C 1
ATOM 582 O O . ALA A 1 75 ? 18.379 6.699 -21.607 1.00 93.81 75 ALA A O 1
ATOM 583 N N . THR A 1 76 ? 17.764 5.003 -20.274 1.00 93.88 76 THR A N 1
ATOM 584 C CA . THR A 1 76 ? 17.045 5.842 -19.306 1.00 93.88 76 THR A CA 1
ATOM 585 C C . THR A 1 76 ? 17.993 6.845 -18.634 1.00 93.88 76 THR A C 1
ATOM 587 O O . THR A 1 76 ? 18.901 6.447 -17.902 1.00 93.88 76 THR A O 1
ATOM 590 N N . PRO A 1 77 ? 17.766 8.163 -18.789 1.00 95.38 77 PRO A N 1
ATOM 591 C CA . PRO A 1 77 ? 18.547 9.170 -18.086 1.00 95.38 77 PRO A CA 1
ATOM 592 C C . PRO A 1 77 ? 18.324 9.091 -16.571 1.00 95.38 77 PRO A C 1
ATOM 594 O O . PRO A 1 77 ? 17.193 8.917 -16.113 1.00 95.38 77 PRO A O 1
ATOM 597 N N . TRP A 1 78 ? 19.373 9.319 -15.775 1.00 95.62 78 TRP A N 1
ATOM 598 C CA . TRP A 1 78 ? 19.275 9.284 -14.308 1.00 95.62 78 TRP A CA 1
ATOM 599 C C . TRP A 1 78 ? 18.151 10.164 -13.713 1.00 95.62 78 TRP A C 1
ATOM 601 O O . TRP A 1 78 ? 17.551 9.727 -12.728 1.00 95.62 78 TRP A O 1
ATOM 611 N N . PRO A 1 79 ? 17.779 11.345 -14.273 1.00 96.62 79 PRO A N 1
ATOM 612 C CA . PRO A 1 79 ? 16.666 12.125 -13.732 1.00 96.62 79 PRO A CA 1
ATOM 613 C C . PRO A 1 79 ? 15.316 11.423 -13.896 1.00 96.62 79 PRO A C 1
ATOM 615 O O . PRO A 1 79 ? 14.442 11.584 -13.049 1.00 96.62 79 PRO A O 1
ATOM 618 N N . VAL A 1 80 ? 15.142 10.632 -14.961 1.00 95.12 80 VAL A N 1
ATOM 619 C CA . VAL A 1 80 ? 13.918 9.853 -15.198 1.00 95.12 80 VAL A CA 1
ATOM 620 C C . VAL A 1 80 ? 13.825 8.719 -14.184 1.00 95.12 80 VAL A C 1
ATOM 622 O O . VAL A 1 80 ? 12.776 8.555 -13.567 1.00 95.12 80 VAL A O 1
ATOM 625 N N . ALA A 1 81 ? 14.926 8.001 -13.943 1.00 95.00 81 ALA A N 1
ATOM 626 C CA . ALA A 1 81 ? 14.982 6.964 -12.912 1.00 95.00 81 ALA A CA 1
ATOM 627 C C . ALA A 1 81 ? 14.673 7.535 -11.513 1.00 95.00 81 ALA A C 1
ATOM 629 O O . ALA A 1 81 ? 13.842 6.997 -10.784 1.00 95.00 81 ALA A O 1
ATOM 630 N N . LEU A 1 82 ? 15.253 8.691 -11.168 1.00 96.19 82 LEU A N 1
ATOM 631 C CA . LEU A 1 82 ? 14.954 9.368 -9.904 1.00 96.19 82 LEU A CA 1
ATOM 632 C C . LEU A 1 82 ? 13.481 9.800 -9.810 1.00 96.19 82 LEU A C 1
ATOM 634 O O . LEU A 1 82 ? 12.860 9.657 -8.756 1.00 96.19 82 LEU A O 1
ATOM 638 N N . ALA A 1 83 ? 12.912 10.327 -10.897 1.00 96.81 83 ALA A N 1
ATOM 639 C CA . ALA A 1 83 ? 11.508 10.727 -10.941 1.00 96.81 83 ALA A CA 1
ATOM 640 C C . ALA A 1 83 ? 10.568 9.526 -10.770 1.00 96.81 83 ALA A C 1
ATOM 642 O O . ALA A 1 83 ? 9.563 9.638 -10.067 1.00 96.81 83 ALA A O 1
ATOM 643 N N . VAL A 1 84 ? 10.907 8.379 -11.362 1.00 97.25 84 VAL A N 1
ATOM 644 C CA . VAL A 1 84 ? 10.201 7.109 -11.170 1.00 97.25 84 VAL A CA 1
ATOM 645 C C . VAL A 1 84 ? 10.193 6.708 -9.694 1.00 97.25 84 VAL A C 1
ATOM 647 O O . VAL A 1 84 ? 9.117 6.480 -9.135 1.00 97.25 84 VAL A O 1
ATOM 650 N N . ASP A 1 85 ? 11.359 6.670 -9.049 1.00 94.75 85 ASP A N 1
ATOM 651 C CA . ASP A 1 85 ? 11.483 6.259 -7.646 1.00 94.75 85 ASP A CA 1
ATOM 652 C C . ASP A 1 85 ? 10.737 7.216 -6.703 1.00 94.75 85 ASP A C 1
ATOM 654 O O . ASP A 1 85 ? 10.026 6.790 -5.785 1.00 94.75 85 ASP A O 1
ATOM 658 N N . ALA A 1 86 ? 10.838 8.523 -6.955 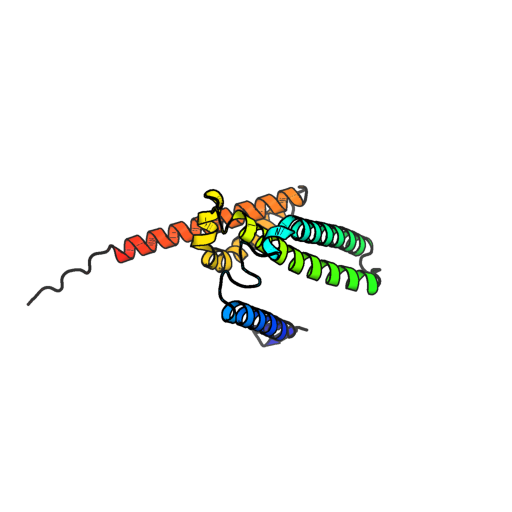1.00 96.12 86 ALA A N 1
ATOM 659 C CA . ALA A 1 86 ? 10.126 9.540 -6.190 1.00 96.12 86 ALA A CA 1
ATOM 660 C C . ALA A 1 86 ? 8.604 9.437 -6.378 1.00 96.12 86 ALA A C 1
ATOM 662 O O . ALA A 1 86 ? 7.853 9.491 -5.399 1.00 96.12 86 ALA A O 1
ATOM 663 N N . ALA A 1 87 ? 8.137 9.246 -7.616 1.00 96.94 87 ALA A N 1
ATOM 664 C CA . ALA A 1 87 ? 6.722 9.053 -7.912 1.00 96.94 87 ALA A CA 1
ATOM 665 C C . ALA A 1 87 ? 6.186 7.766 -7.273 1.00 96.94 87 ALA A C 1
ATOM 667 O O . ALA A 1 87 ? 5.071 7.772 -6.752 1.00 96.94 87 ALA A O 1
ATOM 668 N N . TYR A 1 88 ? 6.987 6.696 -7.234 1.00 95.62 88 TYR A N 1
ATOM 669 C CA . TYR A 1 88 ? 6.635 5.453 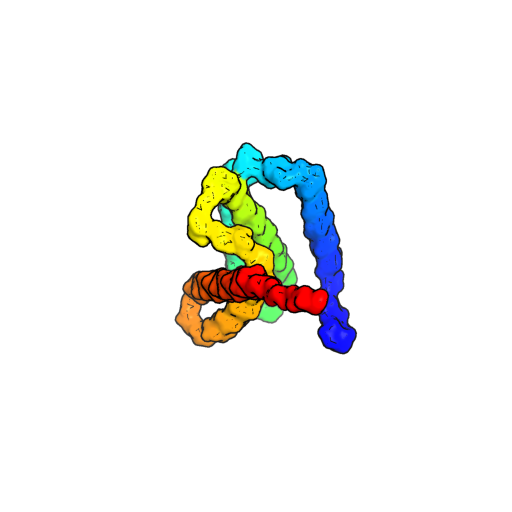-6.551 1.00 95.62 88 TYR A CA 1
ATOM 670 C C . TYR A 1 88 ? 6.446 5.671 -5.049 1.00 95.62 88 TYR A C 1
ATOM 672 O O . TYR A 1 88 ? 5.414 5.295 -4.485 1.00 95.62 88 TYR A O 1
ATOM 680 N N . ALA A 1 89 ? 7.413 6.324 -4.399 1.00 94.75 89 ALA A N 1
ATOM 681 C CA . ALA A 1 89 ? 7.340 6.637 -2.976 1.00 94.75 89 ALA A CA 1
ATOM 682 C C . ALA A 1 89 ? 6.125 7.525 -2.659 1.00 94.75 89 ALA A C 1
ATOM 684 O O . ALA A 1 89 ? 5.397 7.264 -1.695 1.00 94.75 89 ALA A O 1
ATOM 685 N N . LEU A 1 90 ? 5.859 8.530 -3.500 1.00 96.12 90 LEU A N 1
ATOM 686 C CA . LEU A 1 90 ? 4.706 9.414 -3.355 1.00 96.12 90 LEU A CA 1
ATOM 687 C C . LEU A 1 90 ? 3.384 8.667 -3.556 1.00 96.12 90 LEU A C 1
ATOM 689 O O . LEU A 1 90 ? 2.462 8.856 -2.761 1.00 96.12 90 LEU A O 1
ATOM 693 N N . ALA A 1 91 ? 3.282 7.801 -4.567 1.00 96.81 91 ALA A N 1
ATOM 694 C CA . ALA A 1 91 ? 2.107 6.966 -4.810 1.00 96.81 91 ALA A CA 1
ATOM 695 C C . ALA A 1 91 ? 1.831 6.029 -3.626 1.00 96.81 91 ALA A C 1
ATOM 697 O O . ALA A 1 91 ? 0.691 5.934 -3.172 1.00 96.81 91 ALA A O 1
ATOM 698 N N . CYS A 1 92 ? 2.871 5.411 -3.059 1.00 94.88 92 CYS A N 1
ATOM 699 C CA . CYS A 1 92 ? 2.751 4.577 -1.863 1.00 94.88 92 CYS A CA 1
ATOM 700 C C . CYS A 1 92 ? 2.260 5.384 -0.653 1.00 94.88 92 CYS A C 1
ATOM 702 O O . CYS A 1 92 ? 1.272 5.014 -0.014 1.00 94.88 92 CYS A O 1
ATOM 704 N N . ALA A 1 93 ? 2.919 6.506 -0.346 1.00 94.25 93 ALA A N 1
ATOM 705 C CA . ALA A 1 93 ? 2.583 7.331 0.811 1.00 94.25 93 ALA A CA 1
ATOM 706 C C . ALA A 1 93 ? 1.165 7.908 0.702 1.00 94.25 93 ALA A C 1
ATOM 708 O O . ALA A 1 93 ? 0.352 7.762 1.616 1.00 94.25 93 ALA A O 1
ATOM 709 N N . SER A 1 94 ? 0.840 8.520 -0.438 1.00 95.88 94 SER A N 1
ATOM 710 C CA . SER A 1 94 ? -0.493 9.072 -0.688 1.00 95.88 94 SER A CA 1
ATOM 711 C C . SER A 1 94 ? -1.569 7.988 -0.755 1.00 95.88 94 SER A C 1
ATOM 713 O O . SER A 1 94 ? -2.670 8.224 -0.266 1.00 95.88 94 SER A O 1
ATOM 715 N N . GLY A 1 95 ? -1.257 6.792 -1.263 1.00 95.81 95 GLY A N 1
ATOM 716 C CA . GLY A 1 95 ? -2.150 5.634 -1.245 1.00 95.81 95 GLY A CA 1
ATOM 717 C C . GLY A 1 95 ? -2.535 5.217 0.173 1.00 95.81 95 GLY A C 1
ATOM 718 O O . GLY A 1 95 ? -3.724 5.122 0.480 1.00 95.81 95 GLY A O 1
ATOM 719 N N . VAL A 1 96 ? -1.551 5.056 1.066 1.00 93.81 96 VAL A N 1
ATOM 720 C CA . VAL A 1 96 ? -1.801 4.734 2.483 1.00 93.81 96 VAL A CA 1
ATOM 721 C C . VAL A 1 96 ? -2.631 5.827 3.155 1.00 93.81 96 VAL A C 1
ATOM 723 O O . VAL A 1 96 ? -3.647 5.527 3.783 1.00 93.81 96 VAL A O 1
ATOM 726 N N . LEU A 1 97 ? -2.244 7.096 2.992 1.00 93.31 97 LEU A N 1
ATOM 727 C CA . LEU A 1 97 ? -2.973 8.232 3.567 1.00 93.31 97 LEU A CA 1
ATOM 728 C C . LEU A 1 97 ? -4.398 8.337 3.021 1.00 93.31 97 LEU A C 1
ATOM 730 O O . LEU A 1 97 ? -5.337 8.618 3.763 1.00 93.31 97 LEU A O 1
ATOM 734 N N . GLY A 1 98 ? -4.564 8.082 1.731 1.00 95.50 98 GLY A N 1
ATOM 735 C CA . GLY A 1 98 ? -5.849 8.071 1.069 1.00 95.50 98 GLY A CA 1
ATOM 736 C C . GLY A 1 98 ? -6.770 6.995 1.629 1.00 95.50 98 GLY A C 1
ATOM 737 O O . GLY A 1 98 ? -7.890 7.310 2.037 1.00 95.50 98 GLY A O 1
ATOM 738 N N . VAL A 1 99 ? -6.315 5.742 1.661 1.00 93.19 99 VAL A N 1
ATOM 739 C CA . VAL A 1 99 ? -7.113 4.626 2.190 1.00 93.19 99 VAL A CA 1
ATOM 740 C C . VAL A 1 99 ? -7.429 4.858 3.666 1.00 93.19 99 VAL A C 1
ATOM 742 O O . VAL A 1 99 ? -8.575 4.690 4.078 1.00 93.19 99 VAL A O 1
ATOM 745 N N . LEU A 1 100 ? -6.460 5.332 4.452 1.00 92.50 100 LEU A N 1
ATOM 746 C CA . 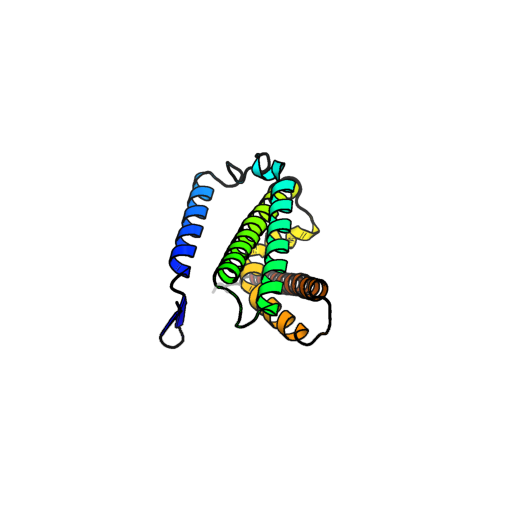LEU A 1 100 ? -6.674 5.680 5.855 1.00 92.50 100 LEU A CA 1
ATOM 747 C C . LEU A 1 100 ? -7.739 6.774 6.017 1.00 92.50 100 LEU A C 1
ATOM 749 O O . LEU A 1 100 ? -8.649 6.629 6.828 1.00 92.50 100 LEU A O 1
ATOM 753 N N . SER A 1 101 ? -7.661 7.846 5.227 1.00 93.50 101 SER A N 1
ATOM 754 C CA . SER A 1 101 ? -8.646 8.932 5.240 1.00 93.50 101 SER A CA 1
ATOM 755 C C . SER A 1 101 ? -10.049 8.434 4.867 1.00 93.50 101 SER A C 1
ATOM 757 O O . SER A 1 101 ? -11.029 8.812 5.512 1.00 93.50 101 SER A O 1
ATOM 759 N N . LEU A 1 102 ? -10.151 7.525 3.890 1.00 92.25 102 LEU A N 1
ATOM 760 C CA . LEU A 1 102 ? -11.408 6.883 3.502 1.00 92.25 102 LEU A CA 1
ATOM 761 C C . LEU A 1 102 ? -11.990 6.034 4.645 1.00 92.25 102 LEU A C 1
ATOM 763 O O . LEU A 1 102 ? -13.172 6.164 4.977 1.00 92.25 102 LEU A O 1
ATOM 767 N N . CYS A 1 103 ? -11.155 5.212 5.284 1.00 90.81 103 CYS A N 1
ATOM 768 C CA . CYS A 1 103 ? -11.537 4.395 6.435 1.00 90.81 103 CYS A CA 1
ATOM 769 C C . CYS A 1 103 ? -11.983 5.255 7.624 1.00 90.81 103 CYS A C 1
ATOM 771 O O . CYS A 1 103 ? -12.991 4.944 8.254 1.00 90.81 103 CYS A O 1
ATOM 773 N N . LEU A 1 104 ? -11.298 6.363 7.908 1.00 90.75 104 LEU A N 1
ATOM 774 C CA . LEU A 1 104 ? -11.698 7.293 8.968 1.00 90.75 104 LEU A CA 1
ATOM 775 C C . LEU A 1 104 ? -13.021 7.988 8.647 1.00 90.75 104 LEU A C 1
ATOM 777 O O . LEU A 1 104 ? -13.876 8.120 9.520 1.00 90.75 104 LEU A O 1
ATOM 781 N N . ARG A 1 105 ? -13.222 8.402 7.393 1.00 90.81 105 ARG A N 1
ATOM 782 C CA . ARG A 1 105 ? -14.441 9.103 6.986 1.00 90.81 105 ARG A CA 1
ATOM 783 C C . ARG A 1 105 ? -15.679 8.213 7.050 1.00 90.81 105 ARG A C 1
ATOM 785 O O . ARG A 1 105 ? -16.731 8.676 7.489 1.00 90.81 105 ARG A O 1
ATOM 792 N N . PHE A 1 106 ? -15.569 6.980 6.564 1.00 88.81 106 PHE A N 1
ATOM 793 C CA . PHE A 1 106 ? -16.727 6.109 6.355 1.00 88.81 106 PHE A CA 1
ATOM 794 C C . PHE A 1 106 ? -16.741 4.881 7.264 1.00 88.81 106 PHE A C 1
ATOM 796 O O . PHE A 1 106 ? -17.799 4.509 7.763 1.00 88.81 106 PHE A O 1
ATOM 803 N N . GLY A 1 107 ? -15.586 4.261 7.498 1.00 83.06 107 GLY A N 1
ATOM 804 C CA . GLY A 1 107 ? -15.474 3.028 8.278 1.00 83.06 107 GLY A CA 1
ATOM 805 C C . GLY A 1 107 ? -15.572 3.241 9.788 1.00 83.06 107 GLY A C 1
ATOM 806 O O . GLY A 1 107 ? -16.129 2.392 10.477 1.00 83.06 107 GLY A O 1
ATOM 807 N N . ALA A 1 108 ? -15.088 4.376 10.301 1.00 81.50 108 ALA A N 1
ATOM 808 C CA . ALA A 1 108 ? -15.095 4.655 11.739 1.00 81.50 108 ALA A CA 1
ATOM 809 C C . ALA A 1 108 ? -16.498 4.948 12.299 1.00 81.50 108 ALA A C 1
ATOM 811 O O . ALA A 1 108 ? -16.779 4.630 13.449 1.00 81.50 108 ALA A O 1
ATOM 812 N N . THR A 1 109 ? -17.385 5.543 11.497 1.00 77.12 109 THR A N 1
ATOM 813 C CA . THR A 1 109 ? -18.758 5.878 11.916 1.00 77.12 109 THR A CA 1
ATOM 814 C C . THR A 1 109 ? -19.762 4.793 11.546 1.00 77.12 109 THR A C 1
ATOM 816 O O . THR A 1 109 ? -20.722 4.567 12.282 1.00 77.12 109 THR A O 1
ATOM 819 N N . ARG A 1 110 ? -19.554 4.101 10.418 1.00 81.94 110 ARG A N 1
ATOM 820 C CA . ARG A 1 110 ? -20.440 3.034 9.950 1.00 81.94 110 ARG A CA 1
ATOM 821 C C . ARG A 1 110 ? -19.627 1.889 9.336 1.00 81.94 110 ARG A C 1
ATOM 823 O O . ARG A 1 110 ? -19.349 1.922 8.135 1.00 81.94 110 ARG A O 1
ATOM 830 N N . PRO A 1 111 ? -19.280 0.850 10.116 1.00 79.00 111 PRO A N 1
ATOM 831 C CA . PRO A 1 111 ? -18.475 -0.250 9.605 1.00 79.00 111 PRO A CA 1
ATOM 832 C C . PRO A 1 111 ? -19.205 -0.962 8.463 1.00 79.00 111 PRO A C 1
ATOM 834 O O . PRO A 1 111 ? -20.391 -1.289 8.563 1.00 79.00 111 PRO A O 1
ATOM 837 N N . TRP A 1 112 ? -18.497 -1.202 7.360 1.00 84.00 112 TRP A N 1
ATOM 838 C CA . TRP A 1 112 ? -19.057 -1.891 6.201 1.00 84.00 112 TRP A CA 1
ATOM 839 C C . TRP A 1 112 ? -19.103 -3.399 6.464 1.00 84.00 112 TRP A C 1
ATOM 841 O O . TRP A 1 112 ? -18.047 -3.993 6.692 1.00 84.00 112 TRP A O 1
ATOM 851 N N . PRO A 1 113 ? -20.280 -4.051 6.386 1.00 85.25 113 PRO A N 1
ATOM 852 C CA . PRO A 1 113 ? -20.401 -5.478 6.686 1.00 85.25 113 PRO A CA 1
ATOM 853 C C . PRO A 1 113 ? -19.456 -6.358 5.859 1.00 85.25 113 PRO A C 1
ATOM 855 O O . PRO A 1 113 ? -18.879 -7.299 6.392 1.00 85.25 113 PRO A O 1
ATOM 858 N N . LEU A 1 114 ? -19.236 -6.002 4.587 1.00 84.12 114 LEU A N 1
ATOM 859 C CA . LEU A 1 114 ? -18.344 -6.727 3.675 1.00 84.12 114 LEU A CA 1
ATOM 860 C C . LEU A 1 114 ? -16.861 -6.644 4.070 1.00 84.12 114 LEU A C 1
ATOM 862 O O . LEU A 1 114 ? -16.114 -7.581 3.814 1.00 84.12 114 LEU A O 1
ATOM 866 N N . LEU A 1 115 ? -16.426 -5.547 4.698 1.00 85.06 115 LEU A N 1
ATOM 867 C CA . LEU A 1 115 ? -15.034 -5.371 5.135 1.00 85.06 115 LEU A CA 1
ATOM 868 C C . LEU A 1 115 ? -14.820 -5.740 6.605 1.00 85.06 115 LEU A C 1
ATOM 870 O O . LEU A 1 115 ? -13.685 -5.764 7.076 1.00 85.06 115 LEU A O 1
ATOM 874 N N . ARG A 1 116 ? -15.886 -6.053 7.345 1.00 87.75 116 ARG A N 1
ATOM 875 C CA . ARG A 1 116 ? -15.782 -6.424 8.758 1.00 87.75 116 ARG A CA 1
ATOM 876 C C . ARG A 1 116 ? -14.838 -7.614 8.996 1.00 87.75 116 ARG A C 1
ATOM 878 O O . ARG A 1 116 ? -13.978 -7.483 9.864 1.00 87.75 116 ARG A O 1
ATOM 885 N N . PRO A 1 117 ? -14.876 -8.707 8.204 1.00 89.00 117 PRO A N 1
ATOM 886 C CA . PRO A 1 117 ? -13.932 -9.813 8.378 1.00 89.00 117 PRO A CA 1
ATOM 887 C C . PRO A 1 117 ? -12.466 -9.404 8.177 1.00 89.00 117 PRO A C 1
ATOM 889 O O . PRO A 1 117 ? -11.586 -9.941 8.843 1.00 89.00 117 PRO A O 1
ATOM 892 N N . LEU A 1 118 ? -12.195 -8.441 7.288 1.00 87.50 118 LEU A N 1
ATOM 893 C CA . LEU A 1 118 ? -10.847 -7.903 7.081 1.00 87.50 118 LEU A CA 1
ATOM 894 C C . LEU A 1 118 ? -10.351 -7.129 8.303 1.00 87.50 118 LEU A C 1
ATOM 896 O O . LEU A 1 118 ? -9.170 -7.203 8.623 1.00 87.50 118 LEU A O 1
ATOM 900 N N . SER A 1 119 ? -11.243 -6.422 9.000 1.00 88.25 119 SER A N 1
ATOM 901 C CA . SER A 1 119 ? -10.907 -5.763 10.264 1.00 88.25 119 SER A CA 1
ATOM 902 C C . SER A 1 119 ? -10.659 -6.782 11.378 1.00 88.25 119 SER A C 1
ATOM 904 O O . SER A 1 119 ? -9.680 -6.661 12.109 1.00 88.25 119 SER A O 1
ATOM 906 N N . ASP A 1 120 ? -11.513 -7.804 11.488 1.00 91.19 120 ASP A N 1
ATOM 907 C CA . ASP A 1 120 ? -11.420 -8.825 12.540 1.00 91.19 120 ASP A CA 1
ATOM 908 C C . ASP A 1 120 ? -10.160 -9.700 12.396 1.00 91.19 120 ASP A C 1
ATOM 910 O O . ASP A 1 120 ? -9.571 -10.123 13.391 1.00 91.19 120 ASP A O 1
ATOM 914 N N . TYR A 1 121 ? -9.728 -9.963 11.158 1.00 94.00 121 TYR A N 1
ATOM 915 C CA . TYR A 1 121 ? -8.570 -10.807 10.848 1.00 94.00 121 TYR A CA 1
ATOM 916 C C . TYR A 1 121 ? -7.365 -10.040 10.296 1.00 94.00 121 TYR A C 1
ATOM 918 O O . TYR A 1 121 ? -6.451 -10.666 9.759 1.00 94.00 121 TYR A O 1
ATOM 926 N N . GLY A 1 122 ? -7.321 -8.711 10.436 1.00 91.62 122 GLY A N 1
ATOM 927 C CA . GLY A 1 122 ? -6.335 -7.859 9.758 1.00 91.62 122 GLY A CA 1
ATOM 928 C C . GLY A 1 122 ? -4.880 -8.282 9.978 1.00 91.62 122 GLY A C 1
ATOM 929 O O . GLY A 1 122 ? -4.117 -8.389 9.019 1.00 91.62 122 GLY A O 1
ATOM 930 N N . PHE A 1 123 ? -4.507 -8.620 11.218 1.00 91.56 123 PHE A N 1
ATOM 931 C CA . PHE A 1 123 ? -3.160 -9.120 11.519 1.00 91.56 123 PHE A CA 1
ATOM 932 C C . PHE A 1 123 ? -2.870 -10.476 10.855 1.00 91.56 123 PHE A C 1
ATOM 934 O O . PHE A 1 123 ? -1.793 -10.687 10.304 1.00 91.56 123 PHE A O 1
ATOM 941 N N . GLY A 1 124 ? -3.845 -11.385 10.851 1.00 93.38 124 GLY A N 1
ATOM 942 C CA . GLY A 1 124 ? -3.711 -12.679 10.185 1.00 93.38 124 GLY A CA 1
ATOM 943 C C . GLY A 1 124 ? -3.549 -12.541 8.673 1.00 93.38 124 GLY A C 1
ATOM 944 O O . GLY A 1 124 ? -2.673 -13.169 8.085 1.00 93.38 124 GLY A O 1
ATOM 945 N N . VAL A 1 125 ? -4.329 -11.654 8.050 1.00 93.62 125 VAL A N 1
ATOM 946 C CA . VAL A 1 125 ? -4.184 -11.319 6.626 1.00 93.62 125 VAL A CA 1
ATOM 947 C C . VAL A 1 125 ? -2.794 -10.735 6.353 1.00 93.62 125 VAL A C 1
ATOM 949 O O . VAL A 1 125 ? -2.143 -11.165 5.405 1.00 93.62 125 VAL A O 1
ATOM 952 N N . TYR A 1 126 ? -2.289 -9.832 7.201 1.00 91.88 126 TYR A N 1
ATOM 953 C CA . TYR A 1 126 ? -0.935 -9.279 7.068 1.00 91.88 126 TYR A CA 1
ATOM 954 C C . TYR A 1 126 ? 0.155 -10.361 7.082 1.00 91.88 126 TYR A C 1
ATOM 956 O O . TYR A 1 126 ? 1.071 -10.305 6.268 1.00 91.88 126 TYR A O 1
ATOM 964 N N . VAL A 1 127 ? 0.046 -11.379 7.934 1.00 94.38 127 VAL A N 1
ATOM 965 C CA . VAL A 1 127 ? 1.032 -12.473 7.965 1.00 94.38 127 VAL A CA 1
ATOM 966 C C . VAL A 1 127 ? 0.893 -13.398 6.752 1.00 94.38 127 VAL A C 1
ATOM 968 O O . VAL A 1 127 ? 1.893 -13.814 6.172 1.00 94.38 127 VAL A O 1
ATOM 971 N N . LEU A 1 128 ? -0.338 -13.723 6.353 1.00 95.62 128 LEU A N 1
ATOM 972 C CA . LEU A 1 128 ? -0.597 -14.781 5.373 1.00 95.62 128 LEU A CA 1
ATOM 973 C C . LEU A 1 128 ? -0.574 -14.314 3.914 1.00 95.62 128 LEU A C 1
ATOM 975 O O . LEU A 1 128 ? -0.301 -15.131 3.038 1.00 95.62 128 LEU A O 1
ATOM 979 N N . HIS A 1 129 ? -0.853 -13.037 3.630 1.00 94.94 129 HIS A N 1
ATOM 980 C CA . HIS A 1 129 ? -1.120 -12.570 2.261 1.00 94.94 129 HIS A CA 1
ATOM 981 C C . HIS A 1 129 ? 0.032 -12.771 1.276 1.00 94.94 129 HIS A C 1
ATOM 983 O O . HIS A 1 129 ? -0.228 -12.916 0.084 1.00 94.94 129 HIS A O 1
ATOM 989 N N . TYR A 1 130 ? 1.284 -12.791 1.738 1.00 95.12 130 TYR A N 1
ATOM 990 C CA . TYR A 1 130 ? 2.434 -12.811 0.838 1.00 95.12 130 TYR A CA 1
ATOM 991 C C . TYR A 1 130 ? 2.443 -14.043 -0.075 1.00 95.12 130 TYR A C 1
ATOM 993 O O . TYR A 1 130 ? 2.626 -13.910 -1.284 1.00 95.12 130 TYR A O 1
ATOM 1001 N N . ALA A 1 131 ? 2.176 -15.231 0.478 1.00 96.00 131 ALA A N 1
ATOM 1002 C CA . ALA A 1 131 ? 2.173 -16.458 -0.310 1.00 96.00 131 ALA A CA 1
ATOM 1003 C C . ALA A 1 131 ? 1.082 -16.439 -1.404 1.00 96.00 131 ALA A C 1
ATOM 1005 O O . ALA A 1 131 ? 1.445 -16.534 -2.576 1.00 96.00 131 ALA A O 1
ATOM 1006 N N . PRO A 1 132 ? -0.220 -16.245 -1.104 1.00 96.94 132 PRO A N 1
ATOM 1007 C CA . PRO A 1 132 ? -1.250 -16.164 -2.139 1.00 96.94 132 PRO A CA 1
ATOM 1008 C C . PRO A 1 132 ? -0.982 -15.088 -3.198 1.00 96.94 132 PRO A C 1
ATOM 1010 O O . PRO A 1 132 ? -1.197 -15.358 -4.377 1.00 96.94 132 PRO A O 1
ATOM 1013 N N . VAL A 1 133 ? -0.474 -13.909 -2.808 1.00 97.62 133 VAL A N 1
ATOM 1014 C CA . VAL A 1 133 ? -0.140 -12.838 -3.764 1.00 97.62 133 VAL A CA 1
ATOM 1015 C C . VAL A 1 133 ? 0.890 -13.323 -4.776 1.00 97.62 133 VAL A C 1
ATOM 1017 O O . VAL A 1 133 ? 0.637 -13.243 -5.976 1.00 97.62 133 VAL A O 1
ATOM 1020 N N . VAL A 1 134 ? 2.025 -13.848 -4.304 1.00 96.81 134 VAL A N 1
ATOM 1021 C CA . VAL A 1 134 ? 3.131 -14.270 -5.177 1.00 96.81 134 VAL A CA 1
ATOM 1022 C C . VAL A 1 134 ? 2.704 -15.421 -6.085 1.00 96.81 134 VAL A C 1
ATOM 1024 O O . VAL A 1 134 ? 2.954 -15.373 -7.287 1.00 96.81 134 VAL A O 1
ATOM 1027 N N . TRP A 1 135 ? 2.007 -16.425 -5.547 1.00 97.94 135 TRP A N 1
ATOM 1028 C CA . TRP A 1 135 ? 1.565 -17.576 -6.338 1.00 97.94 135 TRP A CA 1
ATOM 1029 C C . TRP A 1 135 ? 0.504 -17.205 -7.381 1.00 97.94 135 TRP A C 1
ATOM 1031 O O . TRP A 1 135 ? 0.575 -17.690 -8.508 1.00 97.94 135 TRP A O 1
ATOM 1041 N N . LEU A 1 136 ? -0.444 -16.316 -7.059 1.00 97.50 136 LEU A N 1
ATOM 1042 C CA . LEU A 1 136 ? -1.429 -15.833 -8.036 1.00 97.50 136 LEU A CA 1
ATOM 1043 C C . LEU A 1 136 ? -0.788 -14.943 -9.104 1.00 97.50 136 LEU A C 1
ATOM 1045 O O . LEU A 1 136 ? -1.133 -15.059 -10.278 1.00 97.50 136 LEU A O 1
ATOM 1049 N N . GLN A 1 137 ? 0.149 -14.072 -8.724 1.00 96.62 137 GLN A N 1
ATOM 1050 C CA . GLN A 1 137 ? 0.903 -13.263 -9.685 1.00 96.62 137 GLN A CA 1
ATOM 1051 C C . GLN A 1 137 ? 1.710 -14.143 -10.638 1.00 96.62 137 GLN A C 1
ATOM 1053 O O . GLN A 1 137 ? 1.683 -13.907 -11.843 1.00 96.62 137 GLN A O 1
ATOM 1058 N N . TYR A 1 138 ? 2.369 -15.176 -10.108 1.00 96.62 138 TYR A N 1
ATOM 1059 C CA . TYR A 1 138 ? 3.114 -16.144 -10.904 1.00 96.62 138 TYR A CA 1
ATOM 1060 C C . TYR A 1 138 ? 2.196 -16.934 -11.846 1.00 96.62 138 TYR A C 1
ATOM 1062 O O . TYR A 1 138 ? 2.470 -17.021 -13.038 1.00 96.62 138 TYR A O 1
ATOM 1070 N N . ALA A 1 139 ? 1.054 -17.423 -11.354 1.00 96.81 139 ALA A N 1
ATOM 1071 C CA . ALA A 1 139 ? 0.079 -18.144 -12.175 1.00 96.81 139 ALA A CA 1
ATOM 1072 C C . ALA A 1 139 ? -0.518 -17.289 -13.311 1.00 96.81 139 ALA A C 1
ATOM 1074 O O . ALA A 1 139 ? -0.927 -17.823 -14.339 1.00 96.81 139 ALA A O 1
ATOM 1075 N N . LEU A 1 140 ? -0.579 -15.965 -13.137 1.00 96.75 140 LEU A N 1
ATOM 1076 C CA . LEU A 1 140 ? -1.094 -15.020 -14.133 1.00 96.75 140 LEU A CA 1
ATOM 1077 C C . LEU A 1 140 ? 0.001 -14.389 -15.003 1.00 96.75 140 LEU A C 1
ATOM 1079 O O . LEU A 1 140 ? -0.314 -13.494 -15.797 1.00 96.75 140 LEU A O 1
ATOM 1083 N N . LEU A 1 141 ? 1.263 -14.801 -14.858 1.00 94.88 141 LEU A N 1
ATOM 1084 C CA . LEU A 1 141 ? 2.399 -14.168 -15.529 1.00 94.88 141 LEU A CA 1
ATOM 1085 C C . LEU A 1 141 ? 2.217 -14.181 -17.054 1.00 94.88 141 LEU A C 1
ATOM 1087 O O . LEU A 1 141 ? 2.126 -13.113 -17.662 1.00 94.88 141 LEU A O 1
ATOM 1091 N N . ASP A 1 142 ? 2.008 -15.369 -17.624 1.00 95.19 142 ASP A N 1
ATOM 1092 C CA . ASP A 1 142 ? 1.904 -15.588 -19.075 1.00 95.19 142 ASP A CA 1
ATOM 1093 C C . ASP A 1 142 ? 0.504 -15.311 -19.649 1.00 95.19 142 ASP A C 1
ATOM 1095 O O . ASP A 1 142 ? 0.293 -15.332 -20.862 1.00 95.19 142 ASP A O 1
ATOM 1099 N N . ALA A 1 143 ? -0.484 -15.023 -18.796 1.00 95.25 143 ALA A N 1
ATOM 1100 C CA . ALA A 1 143 ? -1.831 -14.705 -19.254 1.00 95.25 143 ALA A CA 1
ATOM 1101 C C . ALA A 1 143 ? -1.833 -13.374 -20.027 1.00 95.25 143 ALA A C 1
ATOM 1103 O O . ALA A 1 143 ? -1.471 -12.334 -19.477 1.00 95.25 143 ALA A O 1
ATOM 1104 N N . ASN A 1 144 ? -2.299 -13.357 -21.277 1.00 94.25 144 ASN A N 1
ATOM 1105 C CA . ASN A 1 144 ? -2.376 -12.132 -22.085 1.00 94.25 144 ASN A CA 1
ATOM 1106 C C . ASN A 1 144 ? -3.614 -11.276 -21.738 1.00 94.25 144 ASN A C 1
ATOM 1108 O O . ASN A 1 144 ? -4.473 -11.014 -22.578 1.00 94.25 144 ASN A O 1
ATOM 1112 N N . TRP A 1 145 ? -3.759 -10.910 -20.463 1.00 95.62 145 TRP A N 1
ATOM 1113 C CA . TRP A 1 145 ? -4.880 -10.118 -19.946 1.00 95.62 145 TRP A CA 1
ATOM 1114 C C . TRP A 1 145 ? -4.442 -8.705 -19.556 1.00 95.62 145 TRP A C 1
ATOM 1116 O O . TRP A 1 145 ? -3.301 -8.523 -19.119 1.00 95.62 145 TRP A O 1
ATOM 1126 N N . PRO A 1 146 ? -5.348 -7.709 -19.623 1.00 93.94 146 PRO A N 1
ATOM 1127 C CA . PRO A 1 146 ? -5.052 -6.359 -19.162 1.00 93.94 146 PRO A CA 1
ATOM 1128 C C . PRO A 1 146 ? -4.597 -6.340 -17.697 1.00 93.94 146 PRO A C 1
ATOM 1130 O O . PRO A 1 146 ? -5.178 -7.015 -16.842 1.00 93.94 146 PRO A O 1
ATOM 1133 N N . ALA A 1 147 ? -3.598 -5.511 -17.383 1.00 90.06 147 ALA A N 1
ATOM 1134 C CA . ALA A 1 147 ? -3.034 -5.406 -16.036 1.00 90.06 147 ALA A CA 1
ATOM 1135 C C . ALA A 1 147 ? -4.078 -5.155 -14.920 1.00 90.06 147 ALA A C 1
ATOM 1137 O O . ALA A 1 147 ? -3.980 -5.814 -13.882 1.00 90.06 147 ALA A O 1
ATOM 1138 N N . PRO A 1 148 ? -5.117 -4.306 -15.102 1.00 93.00 148 PRO A N 1
ATOM 1139 C CA . PRO A 1 148 ? -6.149 -4.113 -14.078 1.00 93.00 148 PRO A CA 1
ATOM 1140 C C . PRO A 1 148 ? -6.934 -5.388 -13.750 1.00 93.00 148 PRO A C 1
ATOM 1142 O O . PRO A 1 148 ? -7.308 -5.601 -12.599 1.00 93.00 148 PRO A O 1
ATOM 1145 N N . VAL A 1 149 ? -7.150 -6.259 -14.741 1.00 96.06 149 VAL A N 1
ATOM 1146 C CA . VAL A 1 149 ? -7.854 -7.535 -14.551 1.00 96.06 149 VAL A CA 1
ATOM 1147 C C . VAL A 1 149 ? -7.002 -8.473 -13.703 1.00 96.06 149 VAL A C 1
ATOM 1149 O O . VAL A 1 149 ? -7.490 -9.013 -12.712 1.00 96.06 149 VAL A O 1
ATOM 1152 N N . LYS A 1 150 ? -5.707 -8.604 -14.024 1.00 95.44 150 LYS A N 1
ATOM 1153 C CA . LYS A 1 150 ? -4.771 -9.394 -13.208 1.00 95.44 150 LYS A CA 1
ATOM 1154 C C . LYS A 1 150 ? -4.713 -8.872 -11.771 1.00 95.44 150 LYS A C 1
ATOM 1156 O O . LYS A 1 150 ? -4.819 -9.654 -10.831 1.00 95.44 150 LYS A O 1
ATOM 1161 N N . ALA A 1 151 ? -4.608 -7.553 -11.600 1.00 94.00 151 ALA A N 1
ATOM 1162 C CA . ALA A 1 151 ? -4.575 -6.917 -10.286 1.00 94.00 151 ALA A CA 1
ATOM 1163 C C . ALA A 1 151 ? -5.841 -7.215 -9.467 1.00 94.00 151 ALA A C 1
ATOM 1165 O O . ALA A 1 151 ? -5.738 -7.558 -8.289 1.00 94.00 151 ALA A O 1
ATOM 1166 N N . LEU A 1 152 ? -7.023 -7.146 -10.089 1.00 97.12 152 LEU A N 1
ATOM 1167 C CA . LEU A 1 152 ? -8.290 -7.465 -9.430 1.00 97.12 152 LEU A CA 1
ATOM 1168 C C . LEU A 1 152 ? -8.349 -8.933 -8.986 1.00 97.12 152 LEU A C 1
ATOM 1170 O O . LEU A 1 152 ? -8.753 -9.213 -7.858 1.00 97.12 152 LEU A O 1
ATOM 1174 N N . ILE A 1 153 ? -7.910 -9.861 -9.837 1.00 97.50 153 ILE A N 1
ATOM 1175 C CA . ILE A 1 153 ? -7.891 -11.294 -9.515 1.00 97.50 153 ILE A CA 1
ATOM 1176 C C . ILE A 1 153 ? -6.942 -11.577 -8.353 1.00 97.50 153 ILE A C 1
ATOM 1178 O O . ILE A 1 153 ? -7.333 -12.253 -7.404 1.00 97.50 153 ILE A O 1
ATOM 1182 N N . VAL A 1 154 ? -5.724 -11.029 -8.388 1.00 97.88 154 VAL A N 1
ATOM 1183 C CA . VAL A 1 154 ? -4.753 -11.189 -7.295 1.00 97.88 154 VAL A CA 1
ATOM 1184 C C . VAL A 1 154 ? -5.314 -10.612 -5.995 1.00 97.88 154 VAL A C 1
ATOM 1186 O O . VAL A 1 154 ? -5.232 -11.272 -4.960 1.00 97.88 154 VAL A O 1
ATOM 1189 N N . LEU A 1 155 ? -5.924 -9.424 -6.036 1.00 95.75 155 LEU A N 1
ATOM 1190 C CA . LEU A 1 155 ? -6.494 -8.766 -4.859 1.00 95.75 155 LEU A CA 1
ATOM 1191 C C . LEU A 1 155 ? -7.634 -9.584 -4.238 1.00 95.75 155 LEU A C 1
ATOM 1193 O O . LEU A 1 155 ? -7.616 -9.857 -3.035 1.00 95.75 155 LEU A O 1
ATOM 1197 N N . VAL A 1 156 ? -8.617 -9.982 -5.048 1.00 96.50 156 VAL A N 1
ATOM 1198 C CA . VAL A 1 156 ? -9.793 -10.729 -4.580 1.00 96.50 156 VAL A CA 1
ATOM 1199 C C . VAL A 1 156 ? -9.393 -12.138 -4.150 1.00 96.50 156 VAL A C 1
ATOM 1201 O O . VAL A 1 156 ? -9.767 -12.567 -3.060 1.00 96.50 156 VAL A O 1
ATOM 1204 N N . GLY A 1 157 ? -8.589 -12.831 -4.959 1.00 97.50 157 GLY A N 1
ATOM 1205 C CA . GLY A 1 157 ? -8.130 -14.192 -4.690 1.00 97.50 157 GLY A CA 1
ATOM 1206 C C . GLY A 1 157 ? -7.291 -14.285 -3.417 1.00 97.50 157 GLY A C 1
ATOM 1207 O O . GLY A 1 157 ? -7.572 -15.119 -2.559 1.00 97.50 157 GLY A O 1
ATOM 1208 N N . THR A 1 1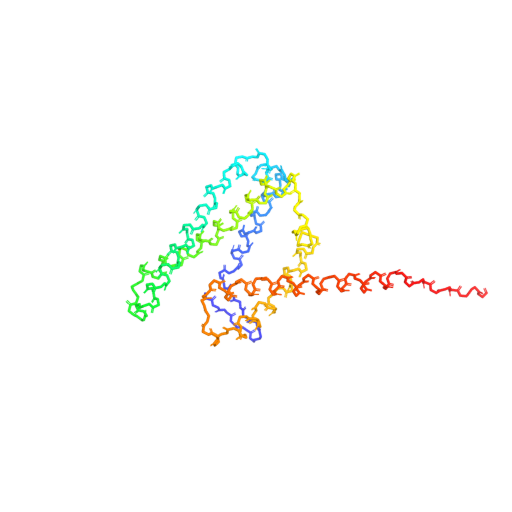58 ? -6.328 -13.375 -3.237 1.00 97.44 158 THR A N 1
ATOM 1209 C CA . THR A 1 158 ? -5.529 -13.286 -2.002 1.00 97.44 158 THR A CA 1
ATOM 1210 C C . THR A 1 158 ? -6.418 -13.031 -0.795 1.00 97.44 158 THR A C 1
ATOM 1212 O O . THR A 1 158 ? -6.314 -13.725 0.215 1.00 97.44 158 THR A O 1
ATOM 1215 N N . THR A 1 159 ? -7.303 -12.037 -0.892 1.00 94.94 159 THR A N 1
ATOM 1216 C CA . THR A 1 159 ? -8.187 -11.668 0.216 1.00 94.94 159 THR A CA 1
ATOM 1217 C C . THR A 1 159 ? -9.069 -12.844 0.626 1.00 94.94 159 THR A C 1
ATOM 1219 O O . THR A 1 159 ? -9.133 -13.182 1.808 1.00 94.94 159 THR A O 1
ATOM 1222 N N . ALA A 1 160 ? -9.697 -13.512 -0.343 1.00 95.69 160 ALA A N 1
ATOM 1223 C CA . ALA A 1 160 ? -10.530 -14.683 -0.102 1.00 95.69 160 ALA A CA 1
ATOM 1224 C C . ALA A 1 160 ? -9.732 -15.829 0.537 1.00 95.69 160 ALA A C 1
ATOM 1226 O O . ALA A 1 160 ? -10.177 -16.391 1.538 1.00 95.69 160 ALA A O 1
ATOM 1227 N N . ALA A 1 161 ? -8.536 -16.129 0.020 1.00 96.62 161 ALA A N 1
ATOM 1228 C CA . ALA A 1 161 ? -7.668 -17.175 0.556 1.00 96.62 161 ALA A CA 1
ATOM 1229 C C . ALA A 1 161 ? -7.265 -16.902 2.016 1.00 96.62 161 ALA A C 1
ATOM 1231 O O . ALA A 1 161 ? -7.384 -17.785 2.867 1.00 96.62 161 ALA A O 1
ATOM 1232 N N . CYS A 1 162 ? -6.852 -15.673 2.338 1.00 96.62 162 CYS A N 1
ATOM 1233 C CA . CYS A 1 162 ? -6.477 -15.301 3.703 1.00 96.62 162 CYS A CA 1
ATOM 1234 C C . CYS A 1 162 ? -7.664 -15.351 4.671 1.00 96.62 162 CYS A C 1
ATOM 1236 O O . CYS A 1 162 ? -7.530 -15.851 5.789 1.00 96.62 162 CYS A O 1
ATOM 1238 N N . LEU A 1 163 ? -8.834 -14.858 4.256 1.00 95.06 163 LEU A N 1
ATOM 1239 C CA . LEU A 1 163 ? -10.038 -14.910 5.088 1.00 95.06 163 LEU A CA 1
ATOM 1240 C C . LEU A 1 163 ? -10.500 -16.357 5.313 1.00 95.06 163 LEU A C 1
ATOM 1242 O O . LEU A 1 163 ? -10.855 -16.717 6.438 1.00 95.06 163 LEU A O 1
ATOM 1246 N N . ALA A 1 164 ? -10.436 -17.208 4.288 1.00 95.06 164 ALA A N 1
ATOM 1247 C CA . ALA A 1 164 ? -10.713 -18.637 4.420 1.00 95.06 164 ALA A CA 1
ATOM 1248 C C . ALA A 1 164 ? -9.739 -19.304 5.409 1.00 95.06 164 ALA A C 1
ATOM 1250 O O . ALA A 1 164 ? -10.168 -19.982 6.340 1.00 95.06 164 ALA A O 1
ATOM 1251 N N . ALA A 1 165 ? -8.437 -19.040 5.289 1.00 95.50 165 ALA A N 1
ATOM 1252 C CA . ALA A 1 165 ? -7.439 -19.582 6.210 1.00 95.50 165 ALA A CA 1
ATOM 1253 C C . ALA A 1 165 ? -7.695 -19.155 7.669 1.00 95.50 165 ALA A C 1
ATOM 1255 O O . ALA A 1 165 ? -7.689 -19.989 8.577 1.00 95.50 165 ALA A O 1
ATOM 1256 N N . MET A 1 166 ? -7.990 -17.873 7.902 1.00 95.31 166 MET A N 1
ATOM 1257 C CA . MET A 1 166 ? -8.240 -17.341 9.246 1.00 95.31 166 MET A CA 1
ATOM 1258 C C . MET A 1 166 ? -9.545 -17.854 9.864 1.00 95.31 166 MET A C 1
ATOM 1260 O O . MET A 1 166 ? -9.593 -18.152 11.060 1.00 95.31 166 MET A O 1
ATOM 1264 N N . THR A 1 167 ? -10.599 -18.005 9.062 1.00 93.81 167 THR A N 1
ATOM 1265 C CA . THR A 1 167 ? -11.874 -18.574 9.527 1.00 93.81 167 THR A CA 1
ATOM 1266 C C . THR A 1 167 ? -11.744 -20.056 9.879 1.00 93.81 167 THR A C 1
ATOM 1268 O O . THR A 1 167 ? -12.267 -20.475 10.916 1.00 93.81 167 THR A O 1
ATOM 1271 N N . ILE A 1 168 ? -10.989 -20.835 9.097 1.00 94.62 168 ILE A N 1
ATOM 1272 C CA . ILE A 1 168 ? -10.677 -22.237 9.412 1.00 94.62 168 ILE A CA 1
ATOM 1273 C C . ILE A 1 168 ? -9.860 -22.319 10.703 1.00 94.62 168 ILE A C 1
ATOM 1275 O O . ILE A 1 168 ? -10.250 -23.035 11.626 1.00 94.62 168 ILE A O 1
ATOM 1279 N N . LEU A 1 169 ? -8.779 -21.542 10.816 1.00 93.25 169 LEU A N 1
ATOM 1280 C CA . LEU A 1 169 ? -7.928 -21.536 12.008 1.00 93.25 169 LEU A CA 1
ATOM 1281 C C . LEU A 1 169 ? -8.733 -21.217 13.274 1.00 93.25 169 LEU A C 1
ATOM 1283 O O . LEU A 1 169 ? -8.634 -21.930 14.273 1.00 93.25 169 LEU A O 1
ATOM 1287 N N . ARG A 1 170 ? -9.582 -20.185 13.224 1.00 91.50 170 ARG A N 1
ATOM 1288 C CA . ARG A 1 170 ? -10.448 -19.817 14.351 1.00 91.50 170 ARG A CA 1
ATOM 1289 C C . ARG A 1 170 ? -11.428 -20.933 14.709 1.00 91.50 170 ARG A C 1
ATOM 1291 O O . ARG A 1 170 ? -11.625 -21.212 15.890 1.00 91.50 170 ARG A O 1
ATOM 1298 N N . SER A 1 171 ? -12.021 -21.581 13.709 1.00 91.25 171 SER A N 1
ATOM 1299 C CA . SER A 1 171 ? -12.925 -22.719 13.913 1.00 91.25 171 SER A CA 1
ATOM 1300 C C . SER A 1 171 ? -12.219 -23.874 14.627 1.00 91.25 171 SER A C 1
ATOM 1302 O O . SER A 1 171 ? -12.740 -24.397 15.611 1.00 91.25 171 SER A O 1
ATOM 1304 N N . LEU A 1 172 ? -11.000 -24.219 14.205 1.00 91.75 172 LEU A N 1
ATOM 1305 C CA . LEU A 1 172 ? -10.197 -25.282 14.818 1.00 91.75 172 LEU A CA 1
ATOM 1306 C C . LEU A 1 172 ? -9.794 -24.958 16.263 1.00 91.75 172 LEU A C 1
ATOM 1308 O O . LEU A 1 172 ? -9.889 -25.817 17.142 1.00 91.75 172 LEU A O 1
ATOM 1312 N N . LEU A 1 173 ? -9.386 -23.716 16.533 1.00 90.44 173 LEU A N 1
ATOM 1313 C CA . LEU A 1 173 ? -9.055 -23.273 17.890 1.00 90.44 173 LEU A CA 1
ATOM 1314 C C . LEU A 1 173 ? -10.274 -23.342 18.820 1.00 90.44 173 LEU A C 1
ATOM 1316 O O . LEU A 1 173 ? -10.154 -23.823 19.946 1.00 90.44 173 LEU A O 1
ATOM 1320 N N . ASN A 1 174 ? -11.454 -22.951 18.335 1.00 90.38 174 ASN A N 1
ATOM 1321 C CA . ASN A 1 174 ? -12.702 -23.042 19.096 1.00 90.38 174 ASN A CA 1
ATOM 1322 C C . ASN A 1 174 ? -13.113 -24.492 19.402 1.00 90.38 174 ASN A C 1
ATOM 1324 O O . ASN A 1 174 ? -13.681 -24.763 20.460 1.00 90.38 174 ASN A O 1
ATOM 1328 N N . LEU A 1 175 ? -12.836 -25.436 18.498 1.00 86.06 175 LEU A N 1
ATOM 1329 C CA . LEU A 1 175 ? -13.065 -26.862 18.754 1.00 86.06 175 LEU A CA 1
ATOM 1330 C C . LEU A 1 175 ? -12.109 -27.402 19.825 1.00 86.06 175 LEU A C 1
ATOM 1332 O O . LEU A 1 175 ? -12.508 -28.213 20.659 1.00 86.06 175 LEU A O 1
ATOM 1336 N N . ARG A 1 176 ? -10.861 -26.922 19.843 1.00 80.75 176 ARG A N 1
ATOM 1337 C CA . ARG A 1 176 ? -9.856 -27.329 20.833 1.00 80.75 176 ARG A CA 1
ATOM 1338 C C . ARG A 1 176 ? -10.185 -26.833 22.242 1.00 80.75 176 ARG A C 1
ATOM 1340 O O . ARG A 1 176 ? -9.985 -27.583 23.192 1.00 80.75 176 ARG A O 1
ATOM 1347 N N . THR A 1 177 ? -10.693 -25.610 22.386 1.00 79.12 177 THR A N 1
ATOM 1348 C CA . THR A 1 177 ? -11.057 -25.036 23.697 1.00 79.12 177 THR A CA 1
ATOM 1349 C C . THR A 1 177 ? -12.350 -25.611 24.269 1.00 79.12 177 THR A C 1
ATOM 1351 O O . THR A 1 177 ? -12.504 -25.658 25.484 1.00 79.12 177 THR A O 1
ATOM 1354 N N . LYS A 1 178 ? -13.264 -26.092 23.418 1.00 70.44 178 LYS A N 1
ATOM 1355 C CA . LYS A 1 178 ? -14.491 -26.782 23.848 1.00 70.44 178 LYS A CA 1
ATOM 1356 C C . LYS A 1 178 ? -14.283 -28.240 24.260 1.00 70.44 178 LYS A C 1
ATOM 1358 O O . LYS A 1 178 ? -15.242 -28.866 24.705 1.00 70.44 178 LYS A O 1
ATOM 1363 N N . ARG A 1 179 ? -13.077 -28.804 24.123 1.00 56.88 179 ARG A N 1
ATOM 1364 C CA . ARG A 1 179 ? -12.791 -30.156 24.616 1.00 56.88 179 ARG A CA 1
ATOM 1365 C C . ARG A 1 179 ? -12.826 -30.105 26.152 1.00 56.88 179 ARG A C 1
ATOM 1367 O O . ARG A 1 179 ? -11.966 -29.435 26.721 1.00 56.88 179 ARG A O 1
ATOM 1374 N N . PRO A 1 180 ? -13.801 -30.745 26.829 1.00 56.03 180 PRO A N 1
ATOM 1375 C CA . PRO A 1 180 ? -13.865 -30.708 28.281 1.00 56.03 180 PRO A CA 1
ATOM 1376 C C . PRO A 1 180 ? -12.575 -31.317 28.822 1.00 56.03 180 PRO A C 1
ATOM 1378 O O . PRO A 1 180 ? -12.151 -32.385 28.371 1.00 56.03 180 PRO A O 1
ATOM 1381 N N . SER A 1 181 ? -11.931 -30.610 29.746 1.00 59.31 181 SER A N 1
ATOM 1382 C CA . SER A 1 181 ? -10.859 -31.145 30.574 1.00 59.31 181 SER A CA 1
ATOM 1383 C C . SER A 1 181 ? -11.381 -32.446 31.173 1.00 59.31 181 SER A C 1
ATOM 1385 O O . SER A 1 181 ? -12.291 -32.432 32.001 1.00 59.31 181 SER A O 1
ATOM 1387 N N . GLY A 1 182 ? -10.882 -33.574 30.668 1.00 57.84 182 GLY A N 1
ATOM 1388 C CA . GLY A 1 182 ? -11.247 -34.888 31.167 1.00 57.84 182 GLY A CA 1
ATOM 1389 C C . GLY A 1 182 ? -11.034 -34.926 32.674 1.00 57.84 182 GLY A C 1
ATOM 1390 O O . GLY A 1 182 ? -10.004 -34.471 33.170 1.00 57.84 182 GLY A O 1
ATOM 1391 N N . ALA A 1 183 ? -12.054 -35.424 33.365 1.00 56.84 183 ALA A N 1
ATOM 1392 C CA . ALA A 1 183 ? -12.085 -35.683 34.789 1.00 56.84 183 ALA A CA 1
ATOM 1393 C C . ALA A 1 183 ? -10.751 -36.255 35.289 1.00 56.84 183 ALA A C 1
ATOM 1395 O O . ALA A 1 183 ? -10.291 -37.294 34.816 1.00 56.84 183 ALA A O 1
ATOM 1396 N N . VAL A 1 184 ? -10.158 -35.586 36.277 1.00 57.69 184 VAL A N 1
ATOM 1397 C CA . VAL A 1 184 ? -9.203 -36.228 37.179 1.00 57.69 184 VAL A CA 1
ATOM 1398 C C . VAL A 1 184 ? -10.010 -37.273 37.957 1.00 57.69 184 VAL A C 1
ATOM 1400 O O . VAL A 1 184 ? -10.960 -36.883 38.637 1.00 57.69 184 VAL A O 1
ATOM 1403 N N . PRO A 1 185 ? -9.714 -38.582 37.858 1.00 55.31 185 PRO A N 1
ATOM 1404 C CA . PRO A 1 185 ? -10.366 -39.561 38.710 1.00 55.31 185 PRO A CA 1
ATOM 1405 C C . PRO A 1 185 ? -9.860 -39.329 40.134 1.00 55.31 185 PRO A C 1
ATOM 1407 O O . PRO A 1 185 ? -8.663 -39.470 40.395 1.00 55.31 185 PRO A O 1
ATOM 1410 N N . SER A 1 186 ? -10.752 -38.942 41.045 1.00 59.00 186 SER A N 1
ATOM 1411 C CA . SER A 1 186 ? -10.471 -38.964 42.479 1.00 59.00 186 SER A CA 1
ATOM 1412 C C . SER A 1 186 ? -10.192 -40.411 42.888 1.00 59.00 186 SER A C 1
ATOM 1414 O O . SER A 1 186 ? -11.064 -41.267 42.728 1.00 59.00 186 SER A O 1
ATOM 1416 N N . ARG A 1 187 ? -8.968 -40.675 43.350 1.00 60.88 187 ARG A N 1
ATOM 1417 C CA . ARG A 1 187 ? -8.645 -41.871 44.133 1.00 60.88 187 ARG A CA 1
ATOM 1418 C C . ARG A 1 187 ? -9.048 -41.660 45.581 1.00 60.88 187 ARG A C 1
ATOM 1420 O O . ARG A 1 187 ? -8.941 -40.499 46.033 1.00 60.88 187 ARG A O 1
#

Secondary structure (DSSP, 8-state):
-EEEETTEEEETTHHHHHHHHHHHHHHHHHH-TTSGGG-TTSHHHHTHHHHHHHHHHHHHHHHHHHHHHHHHGGG--HHHHHHHHHHHHHHHHHHHHHHHHHIIIIITTS--TTTHHHHHTHHHHHHHTHHHHHHHHHHTSS----HHHHHHHHHHHHHHHHHHHHHHHHHHHHHHHTS--------

Foldseek 3Di:
DWDDDPVDIDDPVVVVVVVVVVVVVVVDPVQHQCDDCNPLPDPLLVCLVVLVVQLVVLVVQLVVLVVVCVVCDPVDDPVSVVSNVVSVVSNVVSVVSNVSSPCSPDCVVDNDPVCVLCVVCVVQLVVQLPVLLVVLCVVCVPPPDDPVVSVVCSVVRSVVVSSVVVVVVVVVVVVVVPPPPPDDDDD

pLDDT: mean 90.09, std 8.89, range [55.31, 97.94]

Radius of gyration: 22.09 Å; chains: 1; bounding box: 46×60×67 Å

Sequence (187 aa):
RWVDWGPFALQLSRPALYALYYGAGLCVGAVGLGAGFLNPTGRFAERWKRWMATATLSFVSWLGLMGLMVHLGEATPWPVALAVDAAYALACASGVLGVLSLCLRFGATRPWPLLRPLSDYGFGVYVLHYAPVVWLQYALLDANWPAPVKALIVLVGTTAACLAAMTILRSLLNLRTKRPSGAVPSR